Protein AF-A0A7S4F891-F1 (afdb_monomer_lite)

Sequence (302 aa):
ELAACVQVLCAVAVYSAEGHQNVMEAIDEFADVNSDEEEAHRFSLLVDMMREPRREIQKWPLMLLNAVVSGPSDIETRVQLRDELCGLEFIELTRKLLTPLGDEIDIQIAIFDQEMRADGEELQGSKPTFKPMLSSMRLTHSDEVSRLATQIAQQTQTQTFSKQFEQLLSILAQLETLEKSSPSLWHVVAAACSEAMAMGGDDRVDAHAVAERVKAFKGVSKEREKLPADVAALQEALGAEKGARRRADESLEAAMKRTLELQAMVDANKAEMDKLKAELATAKSAKPGLAPPPLPSGGTAP

Structure (mmCIF, N/CA/C/O backbone):
data_AF-A0A7S4F891-F1
#
_entry.id   AF-A0A7S4F891-F1
#
loop_
_atom_site.group_PDB
_atom_site.id
_atom_site.type_symbol
_atom_site.label_atom_id
_atom_site.label_alt_id
_atom_site.label_comp_id
_atom_site.label_asym_id
_atom_site.label_entity_id
_atom_site.label_seq_id
_atom_site.pdbx_PDB_ins_code
_atom_site.Cartn_x
_atom_site.Cartn_y
_atom_site.Cartn_z
_atom_site.occupancy
_atom_site.B_iso_or_equiv
_atom_site.auth_seq_id
_atom_site.auth_comp_id
_atom_site.auth_asym_id
_atom_site.auth_atom_id
_atom_site.pdbx_PDB_model_num
ATOM 1 N N . GLU A 1 1 ? 16.729 -14.221 1.950 1.00 60.84 1 GLU A N 1
ATOM 2 C CA . GLU A 1 1 ? 15.955 -13.889 3.166 1.00 60.84 1 GLU A CA 1
ATOM 3 C C . GLU A 1 1 ? 14.819 -12.916 2.863 1.00 60.84 1 GLU A C 1
ATOM 5 O O . GLU A 1 1 ? 13.680 -13.316 3.044 1.00 60.84 1 GLU A O 1
ATOM 10 N N . LEU A 1 2 ? 15.082 -11.740 2.269 1.00 71.12 2 LEU A N 1
ATOM 11 C CA . LEU A 1 2 ? 14.041 -10.765 1.878 1.00 71.12 2 LEU A CA 1
ATOM 12 C C . LEU A 1 2 ? 12.875 -11.374 1.069 1.00 71.12 2 LEU A C 1
ATOM 14 O O . LEU A 1 2 ? 11.716 -11.140 1.388 1.00 71.12 2 LEU A O 1
ATOM 18 N N . ALA A 1 3 ? 13.187 -12.223 0.086 1.00 73.88 3 ALA A N 1
ATOM 19 C CA . ALA A 1 3 ? 12.198 -12.942 -0.721 1.00 73.88 3 ALA A CA 1
ATOM 20 C C . ALA A 1 3 ? 11.163 -13.716 0.114 1.00 73.88 3 ALA A C 1
ATOM 22 O O . ALA A 1 3 ? 9.967 -13.636 -0.145 1.00 73.88 3 ALA A O 1
ATOM 23 N N . ALA A 1 4 ? 11.628 -14.448 1.130 1.00 75.69 4 ALA A N 1
ATOM 24 C CA . ALA A 1 4 ? 10.771 -15.277 1.969 1.00 75.69 4 ALA A CA 1
ATOM 25 C C . ALA A 1 4 ? 9.887 -14.414 2.878 1.00 75.69 4 ALA A C 1
ATOM 27 O O . ALA A 1 4 ? 8.707 -14.708 3.034 1.00 75.69 4 ALA A O 1
ATOM 28 N N . CYS A 1 5 ? 10.430 -13.321 3.425 1.00 83.94 5 CYS A N 1
ATOM 29 C CA . CYS A 1 5 ? 9.656 -12.388 4.244 1.00 83.94 5 CYS A CA 1
ATOM 30 C C . CYS A 1 5 ? 8.503 -11.771 3.446 1.00 83.94 5 CYS A C 1
ATOM 32 O O . CYS A 1 5 ? 7.363 -11.798 3.897 1.00 83.94 5 CYS A O 1
ATOM 34 N N . VAL A 1 6 ? 8.782 -11.279 2.235 1.00 84.56 6 VAL A N 1
ATOM 35 C CA . VAL A 1 6 ? 7.756 -10.660 1.384 1.00 84.56 6 VAL A CA 1
ATOM 36 C C . VAL A 1 6 ? 6.710 -11.692 0.965 1.00 84.56 6 VAL A C 1
ATOM 38 O O . VAL A 1 6 ? 5.523 -11.407 1.031 1.00 84.56 6 VAL A O 1
ATOM 41 N N . GLN A 1 7 ? 7.113 -12.917 0.615 1.00 82.88 7 GLN A N 1
ATOM 42 C CA . GLN A 1 7 ? 6.169 -13.995 0.291 1.00 82.88 7 GLN A CA 1
ATOM 43 C C . GLN A 1 7 ? 5.237 -14.342 1.457 1.00 82.88 7 GLN A C 1
ATOM 45 O O . GLN A 1 7 ? 4.049 -14.574 1.234 1.00 82.88 7 GLN A O 1
ATOM 50 N N . VAL A 1 8 ? 5.749 -14.359 2.692 1.00 82.50 8 VAL A N 1
ATOM 51 C CA . VAL A 1 8 ? 4.924 -14.579 3.887 1.00 82.50 8 VAL A CA 1
ATOM 52 C C . VAL A 1 8 ? 3.955 -13.417 4.092 1.00 82.50 8 VAL A C 1
ATOM 54 O O . VAL A 1 8 ? 2.771 -13.671 4.291 1.00 82.50 8 VAL A O 1
ATOM 57 N N . LEU A 1 9 ? 4.412 -12.166 3.975 1.00 87.25 9 LEU A N 1
ATOM 58 C CA . LEU A 1 9 ? 3.540 -10.989 4.076 1.00 87.25 9 LEU A CA 1
ATOM 59 C C . LEU A 1 9 ? 2.438 -11.010 3.009 1.00 87.25 9 LEU A C 1
ATOM 61 O O . LEU A 1 9 ? 1.272 -10.826 3.342 1.00 87.25 9 LEU A O 1
ATOM 65 N N . CYS A 1 10 ? 2.773 -11.327 1.754 1.00 88.75 10 CYS A N 1
ATOM 66 C CA . CYS A 1 10 ? 1.792 -11.488 0.682 1.00 88.75 10 CYS A CA 1
ATOM 67 C C . CYS A 1 10 ? 0.767 -12.583 1.003 1.00 88.75 10 CYS A C 1
ATOM 69 O O . CYS A 1 10 ? -0.430 -12.379 0.830 1.00 88.75 10 CYS A O 1
ATOM 71 N N . ALA A 1 11 ? 1.219 -13.746 1.479 1.00 82.50 11 ALA A N 1
ATOM 72 C CA . ALA A 1 11 ? 0.319 -14.844 1.821 1.00 82.50 11 ALA A CA 1
ATOM 73 C C . ALA A 1 11 ? -0.626 -14.462 2.970 1.00 82.50 11 ALA A C 1
ATOM 75 O O . ALA A 1 11 ? -1.824 -14.729 2.903 1.00 82.50 11 ALA A O 1
ATOM 76 N N . VAL A 1 12 ? -0.104 -13.804 4.004 1.00 83.88 12 VAL A N 1
ATOM 77 C CA . VAL A 1 12 ? -0.898 -13.330 5.143 1.00 83.88 12 VAL A CA 1
ATOM 78 C C . VAL A 1 12 ? -1.910 -12.267 4.703 1.00 83.88 12 VAL A C 1
ATOM 80 O O . VAL A 1 12 ? -3.062 -12.343 5.122 1.00 83.88 12 VAL A O 1
ATOM 83 N N . ALA A 1 13 ? -1.519 -11.352 3.809 1.00 88.56 13 ALA A N 1
ATOM 84 C CA . ALA A 1 13 ? -2.395 -10.309 3.277 1.00 88.56 13 ALA A CA 1
ATOM 85 C C . ALA A 1 13 ? -3.518 -10.836 2.367 1.00 88.56 13 ALA A C 1
ATOM 87 O O . ALA A 1 13 ? -4.576 -10.221 2.293 1.00 88.56 13 ALA A O 1
ATOM 88 N N . VAL A 1 14 ? -3.309 -11.960 1.678 1.00 84.81 14 VAL A N 1
ATOM 89 C CA . VAL A 1 14 ? -4.294 -12.520 0.732 1.00 84.81 14 VAL A CA 1
ATOM 90 C C . VAL A 1 14 ? -5.240 -13.518 1.400 1.00 84.81 14 VAL A C 1
ATOM 92 O O . VAL A 1 14 ? -6.424 -13.556 1.079 1.00 84.81 14 VAL A O 1
ATOM 95 N N . TYR A 1 15 ? -4.740 -14.355 2.314 1.00 82.56 15 TYR A N 1
ATOM 96 C CA . TYR A 1 15 ? -5.507 -15.496 2.837 1.00 82.56 15 TYR A CA 1
ATOM 97 C C . TYR A 1 15 ? -6.154 -15.263 4.207 1.00 82.56 15 TYR A C 1
ATOM 99 O O . TYR A 1 15 ? -6.927 -16.108 4.660 1.00 82.56 15 TYR A O 1
ATOM 107 N N . SER A 1 16 ? -5.854 -14.152 4.883 1.00 86.56 16 SER A N 1
ATOM 108 C CA . SER A 1 16 ? -6.425 -13.822 6.190 1.00 86.56 16 SER A CA 1
ATOM 109 C C . SER A 1 16 ? -6.848 -12.361 6.235 1.00 86.56 16 SER A C 1
ATOM 111 O O . SER A 1 16 ? -6.026 -11.487 6.003 1.00 86.56 16 SER A O 1
ATOM 113 N N . ALA A 1 17 ? -8.104 -12.082 6.593 1.00 83.62 17 ALA A N 1
ATOM 114 C CA . ALA A 1 17 ? -8.581 -10.706 6.762 1.00 83.62 17 ALA A CA 1
ATOM 115 C C . ALA A 1 17 ? -7.875 -9.989 7.929 1.00 83.62 17 ALA A C 1
ATOM 117 O O . ALA A 1 17 ? -7.463 -8.843 7.795 1.00 83.62 17 ALA A O 1
ATOM 118 N N . GLU A 1 18 ? -7.670 -10.687 9.051 1.00 86.38 18 GLU A N 1
ATOM 119 C CA . GLU A 1 18 ? -6.870 -10.179 10.177 1.00 86.38 18 GLU A CA 1
ATOM 120 C C . GLU A 1 18 ? -5.402 -9.998 9.762 1.00 86.38 18 GLU A C 1
ATOM 122 O O . GLU A 1 18 ? -4.751 -9.023 10.118 1.00 86.38 18 GLU A O 1
ATOM 127 N N . GLY A 1 19 ? -4.893 -10.915 8.936 1.00 84.31 19 GLY A N 1
ATOM 128 C CA . GLY A 1 19 ? -3.558 -10.817 8.360 1.00 84.31 19 GLY A CA 1
ATOM 129 C C . GLY A 1 19 ? -3.386 -9.602 7.452 1.00 84.31 19 GLY A C 1
ATOM 130 O O . GLY A 1 19 ? -2.397 -8.887 7.576 1.00 84.31 19 GLY A O 1
ATOM 131 N N . HIS A 1 20 ? -4.353 -9.350 6.573 1.00 92.75 20 HIS A N 1
ATOM 132 C CA . HIS A 1 20 ? -4.412 -8.168 5.717 1.00 92.75 20 HIS A CA 1
ATOM 133 C C . HIS A 1 20 ? -4.372 -6.885 6.538 1.00 92.75 20 HIS A C 1
ATOM 135 O O . HIS A 1 20 ? -3.517 -6.041 6.283 1.00 92.75 20 HIS A O 1
ATOM 141 N N . GLN A 1 21 ? -5.212 -6.785 7.569 1.00 93.06 21 GLN A N 1
ATOM 142 C CA . GLN A 1 21 ? -5.241 -5.623 8.450 1.00 93.06 21 GLN A CA 1
ATOM 143 C C . GLN A 1 21 ? -3.892 -5.396 9.144 1.00 93.06 21 GLN A C 1
ATOM 145 O O . GLN A 1 21 ? -3.384 -4.280 9.115 1.00 93.06 21 GLN A O 1
ATOM 150 N N . ASN A 1 22 ? -3.272 -6.451 9.678 1.00 92.12 22 ASN A N 1
ATOM 151 C CA . ASN A 1 22 ? -1.957 -6.355 10.320 1.00 92.12 22 ASN A CA 1
ATOM 152 C C . ASN A 1 22 ? -0.856 -5.921 9.336 1.00 92.12 22 ASN A C 1
ATOM 154 O O . ASN A 1 22 ? 0.058 -5.189 9.706 1.00 92.12 22 ASN A O 1
ATOM 158 N N . VAL A 1 23 ? -0.915 -6.375 8.078 1.00 93.50 23 VAL A N 1
ATOM 159 C CA . VAL A 1 23 ? 0.039 -5.950 7.041 1.00 93.50 23 VAL A CA 1
ATOM 160 C C . VAL A 1 23 ? -0.186 -4.485 6.664 1.00 93.50 23 VAL A C 1
ATOM 162 O O . VAL A 1 23 ? 0.789 -3.761 6.496 1.00 93.50 23 VAL A O 1
ATOM 165 N N . MET A 1 24 ? -1.439 -4.037 6.557 1.00 95.19 24 MET A N 1
ATOM 166 C CA . MET A 1 24 ? -1.769 -2.633 6.293 1.00 95.19 24 MET A CA 1
ATOM 167 C C . MET A 1 24 ? -1.307 -1.713 7.431 1.00 95.19 24 MET A C 1
ATOM 169 O O . MET A 1 24 ? -0.663 -0.708 7.154 1.00 95.19 24 MET A O 1
ATOM 173 N N . GLU A 1 25 ? -1.545 -2.093 8.690 1.00 94.19 25 GLU A N 1
ATOM 174 C CA . GLU A 1 25 ? -1.070 -1.352 9.869 1.00 94.19 25 GLU A CA 1
ATOM 175 C C . GLU A 1 25 ? 0.462 -1.272 9.897 1.00 94.19 25 GLU A C 1
ATOM 177 O O . GLU A 1 25 ? 1.025 -0.201 10.092 1.00 94.19 25 GLU A O 1
ATOM 182 N N . ALA A 1 26 ? 1.155 -2.372 9.590 1.00 93.38 26 ALA A N 1
ATOM 183 C CA . ALA A 1 26 ? 2.612 -2.363 9.495 1.00 93.38 26 ALA A CA 1
ATOM 184 C C . ALA A 1 26 ? 3.13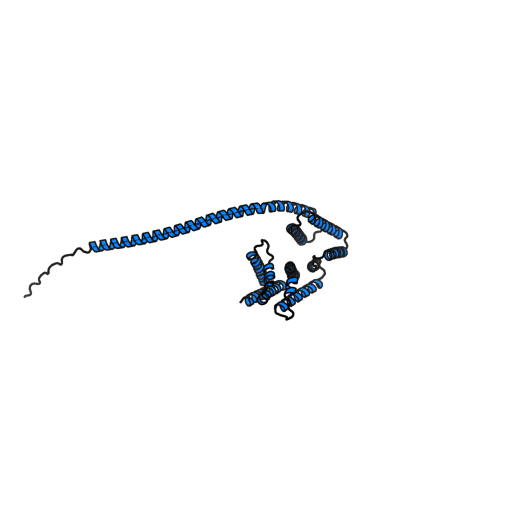9 -1.473 8.351 1.00 93.38 26 ALA A C 1
ATOM 186 O O . ALA A 1 26 ? 4.232 -0.921 8.465 1.00 93.38 26 ALA A O 1
ATOM 187 N N . ILE A 1 27 ? 2.400 -1.343 7.241 1.00 93.94 27 ILE A N 1
ATOM 188 C CA . ILE A 1 27 ? 2.744 -0.421 6.147 1.00 93.94 27 ILE A CA 1
ATOM 189 C C . ILE A 1 27 ? 2.549 1.032 6.595 1.00 93.94 27 ILE A C 1
ATOM 191 O O . ILE A 1 27 ? 3.422 1.854 6.320 1.00 93.94 27 ILE A O 1
ATOM 195 N N . ASP A 1 28 ? 1.455 1.332 7.300 1.00 91.44 28 ASP A N 1
ATOM 196 C CA . ASP A 1 28 ? 1.191 2.661 7.864 1.00 91.44 28 ASP A CA 1
ATOM 197 C C . ASP A 1 28 ? 2.302 3.054 8.856 1.00 91.44 28 ASP A C 1
ATOM 199 O O . ASP A 1 28 ? 2.968 4.071 8.670 1.00 91.44 28 ASP A O 1
ATOM 203 N N . GLU A 1 29 ? 2.611 2.191 9.831 1.00 90.75 29 GLU A N 1
ATOM 204 C CA . GLU A 1 29 ? 3.706 2.413 10.787 1.00 90.75 29 GLU A CA 1
ATOM 205 C C . GLU A 1 29 ? 5.063 2.576 10.089 1.00 90.75 29 GLU A C 1
ATOM 207 O O . GLU A 1 29 ? 5.895 3.396 10.486 1.00 90.75 29 GLU A O 1
ATOM 212 N N . PHE A 1 30 ? 5.318 1.790 9.039 1.00 89.31 30 PHE A N 1
ATOM 213 C CA . PHE A 1 30 ? 6.554 1.901 8.275 1.00 89.31 30 PHE A CA 1
ATOM 214 C C . PHE A 1 30 ? 6.659 3.253 7.561 1.00 89.31 30 PHE A C 1
ATOM 216 O O . PHE A 1 30 ? 7.745 3.838 7.555 1.00 89.31 30 PHE A O 1
ATOM 223 N N . ALA A 1 31 ? 5.562 3.758 6.993 1.00 88.31 31 ALA A N 1
ATOM 224 C CA . ALA A 1 31 ? 5.514 5.079 6.375 1.00 88.31 31 ALA A CA 1
ATOM 225 C C . ALA A 1 31 ? 5.750 6.193 7.403 1.00 88.31 31 ALA A C 1
ATOM 227 O O . ALA A 1 31 ? 6.599 7.053 7.169 1.00 88.31 31 ALA A O 1
ATOM 228 N N . ASP A 1 32 ? 5.098 6.114 8.563 1.00 86.00 32 ASP A N 1
ATOM 229 C CA . ASP A 1 32 ? 5.219 7.101 9.641 1.00 86.00 32 ASP A CA 1
ATOM 230 C C . ASP A 1 32 ? 6.639 7.177 10.222 1.00 86.00 32 ASP A C 1
ATOM 232 O O . ASP A 1 32 ? 7.131 8.252 10.560 1.00 86.00 32 ASP A O 1
ATOM 236 N N . VAL A 1 33 ? 7.330 6.038 10.345 1.00 87.19 33 VAL A N 1
ATOM 237 C CA . VAL A 1 33 ? 8.688 5.985 10.918 1.00 87.19 33 VAL A CA 1
ATOM 238 C C . VAL A 1 33 ? 9.764 6.434 9.926 1.00 87.19 33 VAL A C 1
ATOM 240 O O . VAL A 1 33 ? 10.816 6.917 10.347 1.00 87.19 33 VAL A O 1
ATOM 243 N N . ASN A 1 34 ? 9.546 6.232 8.624 1.00 83.44 34 ASN A N 1
ATOM 244 C CA . ASN A 1 34 ? 10.582 6.417 7.599 1.00 83.44 34 ASN A CA 1
ATOM 245 C C . ASN A 1 34 ? 10.355 7.634 6.697 1.00 83.44 34 ASN A C 1
ATOM 247 O O . ASN A 1 34 ? 11.181 7.889 5.820 1.00 83.44 34 ASN A O 1
ATOM 251 N N . SER A 1 35 ? 9.272 8.379 6.900 1.00 77.88 35 SER A N 1
ATOM 252 C CA . SER A 1 35 ? 9.035 9.642 6.215 1.00 77.88 35 SER A CA 1
ATOM 253 C C . SER A 1 35 ? 9.309 10.823 7.139 1.00 77.88 35 SER A C 1
ATOM 255 O O . SER A 1 35 ? 8.843 10.864 8.274 1.00 77.88 35 SER A O 1
ATOM 257 N N . ASP A 1 36 ? 10.040 11.813 6.631 1.00 70.94 36 ASP A N 1
ATOM 258 C CA . ASP A 1 36 ? 10.239 13.096 7.316 1.00 70.94 36 ASP A CA 1
ATOM 259 C C . ASP A 1 36 ? 9.016 14.031 7.162 1.00 70.94 36 ASP A C 1
ATOM 261 O O . ASP A 1 36 ? 8.988 15.128 7.726 1.00 70.94 36 ASP A O 1
ATOM 265 N N . GLU A 1 37 ? 8.013 13.623 6.375 1.00 72.94 37 GLU A N 1
ATOM 266 C CA . GLU A 1 37 ? 6.778 14.373 6.145 1.00 72.94 37 GLU A CA 1
ATOM 267 C C . GLU A 1 37 ? 5.714 14.032 7.194 1.00 72.94 37 GLU A C 1
ATOM 269 O O . GLU A 1 37 ? 5.454 12.867 7.479 1.00 72.94 37 GLU A O 1
ATOM 274 N N . GLU A 1 38 ? 5.052 15.065 7.722 1.00 59.16 38 GLU A N 1
ATOM 275 C CA . GLU A 1 38 ? 4.043 14.963 8.792 1.00 59.16 38 GLU A CA 1
ATOM 276 C C . GLU A 1 38 ? 2.788 14.158 8.375 1.00 59.16 38 GLU A C 1
ATOM 278 O O . GLU A 1 38 ? 2.014 13.746 9.233 1.00 59.16 38 GLU A O 1
ATOM 283 N N . GLU A 1 39 ? 2.596 13.915 7.071 1.00 63.09 39 GLU A N 1
ATOM 284 C CA . GLU A 1 39 ? 1.486 13.147 6.484 1.00 63.09 39 GLU A CA 1
ATOM 285 C C . 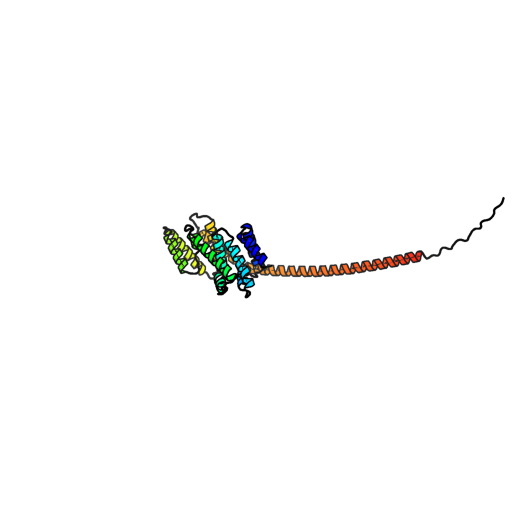GLU A 1 39 ? 1.980 12.307 5.288 1.00 63.09 39 GLU A C 1
ATOM 287 O O . GLU A 1 39 ? 1.647 12.560 4.128 1.00 63.09 39 GLU A O 1
ATOM 292 N N . ALA A 1 40 ? 2.819 11.307 5.556 1.00 74.38 40 ALA A N 1
ATOM 293 C CA . ALA A 1 40 ? 3.317 10.413 4.518 1.00 74.38 40 ALA A CA 1
ATOM 294 C C . ALA A 1 40 ? 2.221 9.466 4.018 1.00 74.38 40 ALA A C 1
ATOM 296 O O . ALA A 1 40 ? 1.600 8.738 4.790 1.00 74.38 40 ALA A O 1
ATOM 297 N N . HIS A 1 41 ? 2.001 9.417 2.705 1.00 87.50 41 HIS A N 1
ATOM 298 C CA . HIS A 1 41 ? 1.073 8.440 2.144 1.00 87.50 41 HIS A CA 1
ATOM 299 C C . HIS A 1 41 ? 1.615 7.013 2.343 1.00 87.50 41 HIS A C 1
ATOM 301 O O . HIS A 1 41 ? 2.712 6.713 1.884 1.00 87.50 41 HIS A O 1
ATOM 307 N N . ARG A 1 42 ? 0.827 6.102 2.929 1.00 91.88 42 ARG A N 1
ATOM 308 C CA . ARG A 1 42 ? 1.249 4.740 3.331 1.00 91.88 42 ARG A CA 1
ATOM 309 C C . ARG A 1 42 ? 2.013 3.931 2.268 1.00 91.88 42 ARG A C 1
ATOM 311 O O . ARG A 1 42 ? 2.927 3.171 2.566 1.00 91.88 42 ARG A O 1
ATOM 318 N N . PHE A 1 43 ? 1.656 4.104 0.994 1.00 95.31 43 PHE A N 1
ATOM 319 C CA . PHE A 1 43 ? 2.291 3.402 -0.129 1.00 95.31 43 PHE A CA 1
ATOM 320 C C . PHE A 1 43 ? 3.475 4.138 -0.771 1.00 95.31 43 PHE A C 1
ATOM 322 O O . PHE A 1 43 ? 4.128 3.549 -1.631 1.00 95.31 43 PHE A O 1
ATOM 329 N N . SER A 1 44 ? 3.778 5.382 -0.383 1.00 91.94 44 SER A N 1
ATOM 330 C CA . SER A 1 44 ? 4.811 6.205 -1.034 1.00 91.94 44 SER A CA 1
ATOM 331 C C . SER A 1 44 ? 6.168 5.503 -1.047 1.00 91.94 44 SER A C 1
ATOM 333 O O . SER A 1 44 ? 6.745 5.305 -2.111 1.00 91.94 44 SER A O 1
ATOM 335 N N . LEU A 1 45 ? 6.609 4.988 0.103 1.00 90.88 45 LEU A N 1
ATOM 336 C CA . LEU A 1 45 ? 7.889 4.289 0.237 1.00 90.88 45 LEU A CA 1
ATOM 337 C C . LEU A 1 45 ? 7.954 3.010 -0.607 1.00 90.88 45 LEU A C 1
ATOM 339 O O . LEU A 1 45 ? 8.993 2.701 -1.191 1.00 90.88 45 LEU A O 1
ATOM 343 N N . LEU A 1 46 ? 6.850 2.259 -0.703 1.00 93.56 46 LEU A N 1
ATOM 344 C CA . LEU A 1 46 ? 6.785 1.060 -1.546 1.00 93.56 46 LEU A CA 1
ATOM 345 C C . LEU A 1 46 ? 6.875 1.426 -3.034 1.00 93.56 46 LEU A C 1
ATOM 347 O O . LEU A 1 46 ? 7.604 0.774 -3.785 1.00 93.56 46 LEU A O 1
ATOM 351 N N . VAL A 1 47 ? 6.170 2.481 -3.450 1.00 93.44 47 VAL A N 1
ATOM 352 C CA . VAL A 1 47 ? 6.209 3.005 -4.821 1.00 93.44 47 VAL A CA 1
ATOM 353 C C . VAL A 1 47 ? 7.594 3.573 -5.151 1.00 93.44 47 VAL A C 1
ATOM 355 O O . VAL A 1 47 ? 8.106 3.343 -6.246 1.00 93.44 47 VAL A O 1
ATOM 358 N N . ASP A 1 48 ? 8.262 4.227 -4.207 1.00 91.06 48 ASP A N 1
ATOM 359 C CA . ASP A 1 48 ? 9.616 4.750 -4.394 1.00 91.06 48 ASP A CA 1
ATOM 360 C C . ASP A 1 48 ? 10.661 3.640 -4.500 1.00 91.06 48 ASP A C 1
ATOM 362 O O . ASP A 1 48 ? 11.553 3.711 -5.348 1.00 91.06 48 ASP A O 1
ATOM 366 N N . MET A 1 49 ? 10.510 2.544 -3.751 1.00 90.88 49 MET A N 1
ATOM 367 C CA . MET A 1 49 ? 11.356 1.358 -3.926 1.00 90.88 49 MET A CA 1
ATOM 368 C C . MET A 1 49 ? 11.237 0.739 -5.326 1.00 90.88 49 MET A C 1
ATOM 370 O O . MET A 1 49 ? 12.187 0.124 -5.809 1.00 90.88 49 MET A O 1
ATOM 374 N N . MET A 1 50 ? 10.110 0.918 -6.021 1.00 93.12 50 MET A N 1
ATOM 375 C CA . MET A 1 50 ? 9.975 0.496 -7.420 1.00 93.12 50 MET A CA 1
ATOM 376 C C . MET A 1 50 ? 10.731 1.404 -8.401 1.00 93.12 50 MET A C 1
ATOM 378 O O . MET A 1 50 ? 10.966 1.004 -9.542 1.00 93.12 50 MET A O 1
ATOM 382 N N . ARG A 1 51 ? 11.146 2.605 -7.981 1.00 91.75 51 ARG A N 1
ATOM 383 C CA . ARG A 1 51 ? 11.970 3.526 -8.784 1.00 91.75 51 ARG A CA 1
ATOM 384 C C . ARG A 1 51 ? 13.470 3.208 -8.693 1.00 91.75 51 ARG A C 1
ATOM 386 O O . ARG A 1 51 ? 14.253 3.759 -9.466 1.00 91.75 51 ARG A O 1
ATOM 393 N N . GLU A 1 52 ? 13.877 2.303 -7.800 1.00 87.56 52 GLU A N 1
ATOM 394 C CA . GLU A 1 52 ? 15.263 1.837 -7.647 1.00 87.56 52 GLU A CA 1
ATOM 395 C C . GLU A 1 52 ? 15.779 1.193 -8.949 1.00 87.56 52 GLU A C 1
ATOM 397 O O . GLU A 1 52 ? 15.078 0.364 -9.519 1.00 87.56 52 GLU A O 1
ATOM 402 N N . PRO A 1 53 ? 17.006 1.468 -9.430 1.00 83.19 53 PRO A N 1
ATOM 403 C CA . PRO A 1 53 ? 17.540 0.889 -10.674 1.00 83.19 53 PRO A CA 1
ATOM 404 C C . PRO A 1 53 ? 17.667 -0.645 -10.693 1.00 83.19 53 PRO A C 1
ATOM 406 O O . PRO A 1 53 ? 17.856 -1.242 -11.755 1.00 83.19 53 PRO A O 1
ATOM 409 N N . ARG A 1 54 ? 17.604 -1.312 -9.537 1.00 87.12 54 ARG A N 1
ATOM 410 C CA . ARG A 1 54 ? 17.772 -2.766 -9.421 1.00 87.12 54 ARG A CA 1
ATOM 411 C C . ARG A 1 54 ? 16.442 -3.498 -9.587 1.00 87.12 54 ARG A C 1
ATOM 413 O O . ARG A 1 54 ? 15.685 -3.648 -8.631 1.00 87.12 54 ARG A O 1
ATOM 420 N N . ARG A 1 55 ? 16.231 -4.082 -10.769 1.00 83.75 55 ARG A N 1
ATOM 421 C CA . ARG A 1 55 ? 15.078 -4.951 -11.089 1.00 83.75 55 ARG A CA 1
ATOM 422 C C . ARG A 1 55 ? 14.791 -6.040 -10.052 1.00 83.75 55 ARG A C 1
ATOM 424 O O . ARG A 1 55 ? 13.643 -6.262 -9.689 1.00 83.75 55 ARG A O 1
ATOM 431 N N . GLU A 1 56 ? 15.826 -6.686 -9.519 1.00 82.81 56 GLU A N 1
ATOM 432 C CA . GLU A 1 56 ? 15.655 -7.740 -8.507 1.00 82.81 56 GLU A CA 1
ATOM 433 C C . GLU A 1 56 ? 14.995 -7.253 -7.210 1.00 82.81 56 GLU A C 1
ATOM 435 O O . GLU A 1 56 ? 14.429 -8.066 -6.479 1.00 82.81 56 GLU A O 1
ATOM 440 N N . ILE A 1 57 ? 15.081 -5.950 -6.921 1.00 85.12 57 ILE A N 1
ATOM 441 C CA . ILE A 1 57 ? 14.465 -5.322 -5.751 1.00 85.12 57 ILE A CA 1
ATOM 442 C C . ILE A 1 57 ? 13.053 -4.848 -6.090 1.00 85.12 57 ILE A C 1
ATOM 444 O O . ILE A 1 57 ? 12.141 -5.127 -5.319 1.00 85.12 57 ILE A O 1
ATOM 448 N N . GLN A 1 58 ? 12.863 -4.218 -7.255 1.00 89.44 58 GLN A N 1
ATOM 449 C CA . GLN A 1 58 ? 11.586 -3.642 -7.710 1.00 89.44 58 GLN A CA 1
ATOM 450 C C . GLN A 1 58 ? 10.407 -4.631 -7.677 1.00 89.44 58 GLN A C 1
ATOM 452 O O . GLN A 1 58 ? 9.268 -4.232 -7.440 1.00 89.44 58 GLN A O 1
ATOM 457 N N . LYS A 1 59 ? 10.661 -5.929 -7.890 1.00 87.94 59 LYS A N 1
ATOM 458 C CA . LYS A 1 59 ? 9.607 -6.956 -7.886 1.00 87.94 59 LYS A CA 1
ATOM 459 C C . LYS A 1 59 ? 8.937 -7.162 -6.526 1.00 87.94 59 LYS A C 1
ATOM 461 O O . LYS A 1 59 ? 7.767 -7.526 -6.476 1.00 87.94 59 LYS A O 1
ATOM 466 N N . TRP A 1 60 ? 9.659 -6.952 -5.426 1.00 89.62 60 TRP A N 1
ATOM 467 C CA . TRP A 1 60 ? 9.155 -7.214 -4.077 1.00 89.62 60 TRP A CA 1
ATOM 468 C C . TRP A 1 60 ? 8.065 -6.234 -3.624 1.00 89.62 60 TRP A C 1
ATOM 470 O O . TRP A 1 60 ? 7.006 -6.721 -3.226 1.00 89.62 60 TRP A O 1
ATOM 480 N N . PRO A 1 61 ? 8.252 -4.898 -3.701 1.00 93.44 61 PRO A N 1
ATOM 481 C CA . PRO A 1 61 ? 7.185 -3.959 -3.370 1.00 93.44 61 PRO A CA 1
ATOM 482 C C . PRO A 1 61 ? 5.983 -4.135 -4.295 1.00 93.44 61 PRO A C 1
ATOM 484 O O . PRO A 1 61 ? 4.861 -4.134 -3.809 1.00 93.44 61 PRO A O 1
ATOM 487 N N . LEU A 1 62 ? 6.191 -4.396 -5.590 1.00 94.19 62 LEU A N 1
ATOM 488 C CA . LEU A 1 62 ? 5.089 -4.651 -6.518 1.00 94.19 62 LEU A CA 1
ATOM 489 C C . LEU A 1 62 ? 4.277 -5.901 -6.134 1.00 94.19 62 LEU A C 1
ATOM 491 O O . LEU A 1 62 ? 3.049 -5.867 -6.131 1.00 94.19 62 LEU A O 1
ATOM 495 N N . MET A 1 63 ? 4.949 -6.995 -5.769 1.00 91.88 63 MET A N 1
ATOM 496 C CA . MET A 1 63 ? 4.283 -8.220 -5.317 1.00 91.88 63 MET A CA 1
ATOM 497 C C . MET A 1 63 ? 3.507 -8.003 -4.008 1.00 91.88 63 MET A C 1
ATOM 499 O O . MET A 1 63 ? 2.407 -8.535 -3.853 1.00 91.88 63 MET A O 1
ATOM 503 N N . LEU A 1 64 ? 4.050 -7.210 -3.077 1.00 94.94 64 LEU A N 1
ATOM 504 C CA . LEU A 1 64 ? 3.356 -6.858 -1.837 1.00 94.94 64 LEU A CA 1
ATOM 505 C C . LEU A 1 64 ? 2.139 -5.968 -2.107 1.00 94.94 64 LEU A C 1
ATOM 507 O O . LEU A 1 64 ? 1.064 -6.269 -1.600 1.00 94.94 64 LEU A O 1
ATOM 511 N N . LEU A 1 65 ? 2.287 -4.942 -2.950 1.00 96.31 65 LEU A N 1
ATOM 512 C CA . LEU A 1 65 ? 1.201 -4.054 -3.373 1.00 96.31 65 LEU A CA 1
ATOM 513 C C . LEU A 1 65 ? 0.056 -4.839 -4.025 1.00 96.31 65 LEU A C 1
ATOM 515 O O . LEU A 1 65 ? -1.097 -4.682 -3.634 1.00 96.31 65 LEU A O 1
ATOM 519 N N . ASN A 1 66 ? 0.367 -5.760 -4.940 1.00 94.56 66 ASN A N 1
ATOM 520 C CA . ASN A 1 66 ? -0.637 -6.643 -5.536 1.00 94.56 66 ASN A CA 1
ATOM 521 C C . ASN A 1 66 ? -1.370 -7.486 -4.485 1.00 94.56 66 ASN A C 1
ATOM 523 O O . ASN A 1 66 ? -2.588 -7.643 -4.567 1.00 94.56 66 ASN A O 1
ATOM 527 N N . ALA A 1 67 ? -0.649 -8.009 -3.491 1.00 93.56 67 ALA A N 1
ATOM 528 C CA . ALA A 1 67 ? -1.234 -8.822 -2.432 1.00 93.56 67 ALA A CA 1
ATOM 529 C C . ALA A 1 67 ? -2.166 -8.012 -1.517 1.00 93.56 67 ALA A C 1
ATOM 531 O O . ALA A 1 67 ? -3.269 -8.468 -1.229 1.00 93.56 67 ALA A O 1
ATOM 532 N N . VAL A 1 68 ? -1.767 -6.808 -1.092 1.00 96.12 68 VAL A N 1
ATOM 533 C CA . VAL A 1 68 ? -2.602 -5.970 -0.211 1.00 96.12 68 VAL A CA 1
ATOM 534 C C . VAL A 1 68 ? -3.795 -5.354 -0.939 1.00 96.12 68 VAL A C 1
ATOM 536 O O . VAL A 1 68 ? -4.848 -5.194 -0.332 1.00 96.12 68 VAL A O 1
ATOM 539 N N . VAL A 1 69 ? -3.677 -5.057 -2.235 1.00 94.81 69 VAL A N 1
ATOM 540 C CA . VAL A 1 69 ? -4.796 -4.544 -3.043 1.00 94.81 69 VAL A CA 1
ATOM 541 C C . VAL A 1 69 ? -5.810 -5.642 -3.358 1.00 94.81 69 VAL A C 1
ATOM 543 O O . VAL A 1 69 ? -7.008 -5.377 -3.359 1.00 94.81 69 VAL A O 1
ATOM 546 N N . SER A 1 70 ? -5.347 -6.865 -3.624 1.00 89.75 70 SER A N 1
ATOM 547 C CA . SER A 1 70 ? -6.223 -7.985 -4.008 1.00 89.75 70 SER A CA 1
ATOM 548 C C . SER A 1 70 ? -6.744 -8.781 -2.807 1.00 89.75 70 SER A C 1
ATOM 550 O O . SER A 1 70 ? -7.686 -9.553 -2.949 1.00 89.75 70 SER A O 1
ATOM 552 N N . GLY A 1 71 ? -6.134 -8.619 -1.630 1.00 88.50 71 GLY A N 1
ATOM 553 C CA . GLY A 1 71 ? -6.512 -9.324 -0.403 1.00 88.50 71 GLY A CA 1
ATOM 554 C C . GLY A 1 71 ? -7.950 -9.070 0.075 1.00 88.50 71 GLY A C 1
ATOM 555 O O . GLY A 1 71 ? -8.624 -10.031 0.456 1.00 88.50 71 GLY A O 1
ATOM 556 N N . PRO A 1 72 ? -8.470 -7.827 0.050 1.00 90.75 72 PRO A N 1
ATOM 557 C CA . PRO A 1 72 ? -9.847 -7.548 0.437 1.00 90.75 72 PRO A CA 1
ATOM 558 C C . PRO A 1 72 ? -10.863 -8.230 -0.486 1.00 90.75 72 PRO A C 1
ATOM 560 O O . PRO A 1 72 ? -10.828 -8.091 -1.709 1.00 90.75 72 PRO A O 1
ATOM 563 N N . SER A 1 73 ? -11.843 -8.918 0.101 1.00 86.00 73 SER A N 1
ATOM 564 C CA . SER A 1 73 ? -12.945 -9.530 -0.655 1.00 86.00 73 SER A CA 1
ATOM 565 C C . SER A 1 73 ? -13.968 -8.511 -1.164 1.00 86.00 73 SER A C 1
ATOM 567 O O . SER A 1 73 ? -14.671 -8.781 -2.137 1.00 86.00 73 SER A O 1
ATOM 569 N N . ASP A 1 74 ? -14.041 -7.344 -0.526 1.00 86.88 74 ASP A N 1
ATOM 570 C CA . ASP A 1 74 ? -14.955 -6.260 -0.867 1.00 86.88 74 ASP A CA 1
ATOM 571 C C . ASP A 1 74 ? -14.414 -5.387 -2.012 1.00 86.88 74 ASP A C 1
ATOM 573 O O . ASP A 1 74 ? -13.309 -4.843 -1.938 1.00 86.88 74 ASP A O 1
ATOM 577 N N . ILE A 1 75 ? -15.224 -5.232 -3.063 1.00 85.94 75 ILE A N 1
ATOM 578 C CA . ILE A 1 75 ? -14.885 -4.455 -4.260 1.00 85.94 75 ILE A CA 1
ATOM 579 C C . ILE A 1 75 ? -14.656 -2.970 -3.954 1.00 85.94 75 ILE A C 1
ATOM 581 O O . ILE A 1 75 ? -13.769 -2.363 -4.552 1.00 85.94 75 ILE A O 1
ATOM 585 N N . GLU A 1 76 ? -15.402 -2.371 -3.015 1.00 85.50 76 GLU A N 1
ATOM 586 C CA . GLU A 1 76 ? -15.232 -0.950 -2.686 1.00 85.50 76 GLU A CA 1
ATOM 587 C C . GLU A 1 76 ? -13.840 -0.699 -2.100 1.00 85.50 76 GLU A C 1
ATOM 589 O O . GLU A 1 76 ? -13.160 0.245 -2.499 1.00 85.50 76 GLU A O 1
ATOM 594 N N . THR A 1 77 ? -13.393 -1.587 -1.213 1.00 87.44 77 THR A N 1
ATOM 595 C CA . THR A 1 77 ? -12.069 -1.529 -0.590 1.00 87.44 77 THR A CA 1
ATOM 596 C C . THR A 1 77 ? -10.962 -1.720 -1.629 1.00 87.44 77 THR A C 1
ATOM 598 O O . THR A 1 77 ? -10.015 -0.936 -1.669 1.00 87.44 77 THR A O 1
ATOM 601 N N . ARG A 1 78 ? -11.083 -2.712 -2.526 1.00 91.56 78 ARG A N 1
ATOM 602 C CA . ARG A 1 78 ? -10.082 -2.933 -3.587 1.00 91.56 78 ARG A CA 1
ATOM 603 C C . ARG A 1 78 ? -9.967 -1.744 -4.544 1.00 91.56 78 ARG A C 1
ATOM 605 O O . ARG A 1 78 ? -8.863 -1.413 -4.984 1.00 91.56 78 ARG A O 1
ATOM 612 N N . VAL A 1 79 ? -11.087 -1.104 -4.885 1.00 86.62 79 VAL A N 1
ATOM 613 C CA . VAL A 1 79 ? -11.091 0.093 -5.740 1.00 86.62 79 VAL A CA 1
ATOM 614 C C . VAL A 1 79 ? -10.449 1.275 -5.016 1.00 86.62 79 VAL A C 1
ATOM 616 O O . VAL A 1 79 ? -9.556 1.893 -5.585 1.00 86.62 79 VAL A O 1
ATOM 619 N N . GLN A 1 80 ? -10.795 1.520 -3.747 1.00 89.19 80 GLN A N 1
ATOM 620 C CA . GLN A 1 80 ? -10.171 2.579 -2.939 1.00 89.19 80 GLN A CA 1
ATOM 621 C C . GLN A 1 80 ? -8.646 2.433 -2.866 1.00 89.19 80 GLN A C 1
ATOM 623 O O . GLN A 1 80 ? -7.924 3.391 -3.129 1.00 89.19 80 GLN A O 1
ATOM 628 N N . LEU A 1 81 ? -8.140 1.224 -2.599 1.00 92.06 81 LEU A N 1
ATOM 629 C CA . LEU A 1 81 ? -6.695 0.972 -2.550 1.00 92.06 81 LEU A CA 1
ATOM 630 C C . LEU A 1 81 ? -6.012 1.189 -3.912 1.00 92.06 81 LEU A C 1
ATOM 632 O O . LEU A 1 81 ? -4.868 1.645 -3.967 1.00 92.06 81 LEU A O 1
ATOM 636 N N . ARG A 1 82 ? -6.689 0.889 -5.030 1.00 91.38 82 ARG A N 1
ATOM 637 C CA . ARG A 1 82 ? -6.150 1.197 -6.367 1.00 91.38 82 ARG A CA 1
ATOM 638 C C . ARG A 1 82 ? -6.168 2.683 -6.675 1.00 91.38 82 ARG A C 1
ATOM 640 O O . ARG A 1 82 ? -5.230 3.150 -7.316 1.00 91.38 82 ARG A O 1
ATOM 647 N N . ASP A 1 83 ? -7.181 3.410 -6.224 1.00 83.69 83 ASP A N 1
ATOM 648 C CA . ASP A 1 83 ? -7.243 4.862 -6.375 1.00 83.69 83 ASP A CA 1
ATOM 649 C C . ASP A 1 83 ? -6.123 5.542 -5.571 1.00 83.69 83 ASP A C 1
ATOM 651 O O . ASP A 1 83 ? -5.447 6.424 -6.104 1.00 83.69 83 ASP A O 1
ATOM 655 N N . GLU A 1 84 ? -5.841 5.064 -4.351 1.00 90.06 84 GLU A N 1
ATOM 656 C CA . GLU A 1 84 ? -4.676 5.480 -3.553 1.00 90.06 84 GLU A CA 1
ATOM 657 C C . GLU A 1 84 ? -3.361 5.288 -4.334 1.00 90.06 84 GLU A C 1
ATOM 659 O O . GLU A 1 84 ? -2.548 6.207 -4.432 1.00 90.06 84 GLU A O 1
ATOM 664 N N . LEU A 1 85 ? -3.163 4.127 -4.974 1.00 89.88 85 LEU A N 1
ATOM 665 C CA . LEU A 1 85 ? -1.983 3.886 -5.816 1.00 89.88 85 LEU A CA 1
ATOM 666 C C . LEU A 1 85 ? -1.948 4.763 -7.073 1.00 89.88 85 LEU A C 1
ATOM 668 O O . LEU A 1 85 ? -0.878 5.236 -7.463 1.00 89.88 85 LEU A O 1
ATOM 672 N N . CYS A 1 86 ? -3.092 5.009 -7.712 1.00 86.81 86 CYS A N 1
ATOM 673 C CA . CYS A 1 86 ? -3.171 5.921 -8.855 1.00 86.81 86 CYS A CA 1
ATOM 674 C C . CYS A 1 86 ? -2.733 7.340 -8.467 1.00 86.81 86 CYS A C 1
ATOM 676 O O . CYS A 1 86 ? -2.044 7.992 -9.250 1.00 86.81 86 CYS A O 1
ATOM 678 N N . GLY A 1 87 ? -3.061 7.783 -7.248 1.00 84.38 87 GLY A N 1
ATOM 679 C CA . GLY A 1 87 ? -2.595 9.052 -6.684 1.00 84.38 87 GLY A CA 1
ATOM 680 C C . GLY A 1 87 ? -1.069 9.178 -6.579 1.00 84.38 87 GLY A C 1
ATOM 681 O O . GLY A 1 87 ? -0.559 10.293 -6.524 1.00 84.38 87 GLY A O 1
ATOM 682 N N . LEU A 1 88 ? -0.335 8.061 -6.621 1.00 88.75 88 LEU A N 1
ATOM 683 C CA . LEU A 1 88 ? 1.131 7.998 -6.565 1.00 88.75 88 LEU A CA 1
ATOM 684 C C . LEU A 1 88 ? 1.797 7.756 -7.934 1.00 88.75 88 LEU A C 1
ATOM 686 O O . LEU A 1 88 ? 2.950 7.322 -7.995 1.00 88.75 88 LEU A O 1
ATOM 690 N N . GLU A 1 89 ? 1.083 8.000 -9.039 1.00 89.75 89 GLU A N 1
ATOM 691 C CA . GLU A 1 89 ? 1.557 7.743 -10.414 1.00 89.75 89 GLU A CA 1
ATOM 692 C C . GLU A 1 89 ? 1.953 6.271 -10.660 1.00 89.75 89 GLU A C 1
ATOM 694 O O . GLU A 1 89 ? 2.838 5.953 -11.467 1.00 89.75 89 GLU A O 1
ATOM 699 N N . PHE A 1 90 ? 1.334 5.336 -9.931 1.00 91.56 90 PHE A N 1
ATOM 700 C CA . PHE A 1 90 ? 1.691 3.918 -9.990 1.00 91.56 90 PHE A CA 1
ATOM 701 C C . PHE A 1 90 ? 1.484 3.314 -11.388 1.00 91.56 90 PHE A C 1
ATOM 703 O O . PHE A 1 90 ? 2.276 2.482 -11.844 1.00 91.56 90 PHE A O 1
ATOM 710 N N . ILE A 1 91 ? 0.452 3.756 -12.114 1.00 89.62 91 ILE A N 1
ATOM 711 C CA . ILE A 1 91 ? 0.187 3.292 -13.481 1.00 89.62 91 ILE A CA 1
ATOM 712 C C . ILE A 1 91 ? 1.330 3.724 -14.406 1.00 89.62 91 ILE A C 1
ATOM 714 O O . ILE A 1 91 ? 1.886 2.910 -15.138 1.00 89.62 91 ILE A O 1
ATOM 718 N N . GLU A 1 92 ? 1.732 4.987 -14.366 1.00 90.88 92 GLU A N 1
ATOM 719 C CA . GLU A 1 92 ? 2.810 5.532 -15.185 1.00 90.88 92 GLU A CA 1
ATOM 720 C C . GLU A 1 92 ? 4.146 4.861 -14.858 1.00 90.88 92 GLU A C 1
ATOM 722 O O . GLU A 1 92 ? 4.938 4.575 -15.762 1.00 90.88 92 GLU A O 1
ATOM 727 N N . LEU A 1 93 ? 4.393 4.591 -13.574 1.00 93.25 93 LEU A N 1
ATOM 728 C CA . LEU A 1 93 ? 5.579 3.881 -13.116 1.00 93.25 93 LEU A CA 1
ATOM 729 C C . LEU A 1 93 ? 5.619 2.449 -13.658 1.00 93.25 93 LEU A C 1
ATOM 731 O O . LEU A 1 93 ? 6.612 2.065 -14.274 1.00 93.25 93 LEU A O 1
ATOM 735 N N . THR A 1 94 ? 4.542 1.677 -13.503 1.00 92.81 94 THR A N 1
ATOM 736 C CA . THR A 1 94 ? 4.485 0.290 -13.997 1.00 92.81 94 THR A CA 1
ATOM 737 C C . THR A 1 94 ? 4.683 0.213 -15.512 1.00 92.81 94 THR A C 1
ATOM 739 O O . THR A 1 94 ? 5.419 -0.652 -15.982 1.00 92.81 94 THR A O 1
ATOM 742 N N . ARG A 1 95 ? 4.165 1.168 -16.301 1.00 93.44 95 ARG A N 1
ATOM 743 C CA . ARG A 1 95 ? 4.444 1.205 -17.753 1.00 93.44 95 ARG A CA 1
ATOM 744 C C . ARG A 1 95 ? 5.913 1.433 -18.095 1.00 93.44 95 ARG A C 1
ATOM 746 O O . ARG A 1 95 ? 6.369 0.902 -19.104 1.00 93.44 95 ARG A O 1
ATOM 753 N N . LYS A 1 96 ? 6.658 2.180 -17.278 1.00 92.56 96 LYS A N 1
ATOM 754 C CA . LYS A 1 96 ? 8.106 2.391 -17.470 1.00 92.56 96 LYS A CA 1
ATOM 755 C C . LYS A 1 96 ? 8.936 1.160 -17.101 1.00 92.56 96 LYS A C 1
ATOM 757 O O . LYS A 1 96 ? 10.056 1.033 -17.586 1.00 92.56 96 LYS A O 1
ATOM 762 N N . LEU A 1 97 ? 8.404 0.282 -16.251 1.00 91.25 97 LEU A N 1
ATOM 763 C CA . LEU A 1 97 ? 9.080 -0.934 -15.795 1.00 91.25 97 LEU A CA 1
ATOM 764 C C . LEU A 1 97 ? 8.914 -2.123 -16.750 1.00 91.25 97 LEU A C 1
ATOM 766 O O . LEU A 1 97 ? 9.668 -3.089 -16.632 1.00 91.25 97 LEU A O 1
ATOM 770 N N . LEU A 1 98 ? 7.970 -2.048 -17.696 1.00 91.44 98 LEU A N 1
ATOM 771 C CA . LEU A 1 98 ? 7.720 -3.117 -18.659 1.00 91.44 98 LEU A CA 1
ATOM 772 C C . LEU A 1 98 ? 8.930 -3.382 -19.555 1.00 91.44 98 LEU A C 1
ATOM 774 O O . LEU A 1 98 ? 9.521 -2.453 -20.118 1.00 91.44 98 LEU A O 1
ATOM 778 N N . THR A 1 99 ? 9.242 -4.660 -19.775 1.00 87.06 99 THR A N 1
ATOM 779 C CA . THR A 1 99 ? 10.297 -5.063 -20.709 1.00 87.06 99 THR A CA 1
ATOM 780 C C . THR A 1 99 ? 9.830 -6.001 -21.812 1.00 87.06 99 THR A C 1
ATOM 782 O O . THR A 1 99 ? 9.010 -6.885 -21.586 1.00 87.06 99 THR A O 1
ATOM 785 N N . PRO A 1 100 ? 10.398 -5.885 -23.029 1.00 78.44 100 PRO A N 1
ATOM 786 C CA . PRO A 1 100 ? 10.020 -6.745 -24.151 1.00 78.44 100 PRO A CA 1
ATOM 787 C C . PRO A 1 100 ? 10.449 -8.209 -23.973 1.00 78.44 100 PRO A C 1
ATOM 789 O O . PRO A 1 100 ? 10.020 -9.062 -24.743 1.00 78.44 100 PRO A O 1
ATOM 792 N N . LEU A 1 101 ? 11.319 -8.499 -22.999 1.00 76.38 101 LEU A N 1
ATOM 793 C CA . LEU A 1 101 ? 11.825 -9.845 -22.732 1.00 76.38 101 LEU A CA 1
ATOM 794 C C . LEU A 1 101 ? 10.897 -10.666 -21.827 1.00 76.38 101 LEU A C 1
ATOM 796 O O . LEU A 1 101 ? 10.990 -11.889 -21.874 1.00 76.38 101 LEU A O 1
ATOM 800 N N . GLY A 1 102 ? 10.007 -10.022 -21.062 1.00 79.44 102 GLY A N 1
ATOM 801 C CA . GLY A 1 102 ? 9.123 -10.697 -20.116 1.00 79.44 102 GLY A CA 1
ATOM 802 C C . GLY A 1 102 ? 9.878 -11.244 -18.904 1.00 79.44 102 GLY A C 1
ATOM 803 O O . GLY A 1 102 ? 10.586 -12.245 -19.001 1.00 79.44 102 GLY A O 1
ATOM 804 N N . ASP A 1 103 ? 9.716 -10.618 -17.745 1.00 86.44 103 ASP A N 1
ATOM 805 C CA . ASP A 1 103 ? 10.263 -11.094 -16.474 1.00 86.44 103 ASP A CA 1
ATOM 806 C C . ASP A 1 103 ? 9.218 -11.152 -15.344 1.00 86.44 103 ASP A C 1
ATOM 808 O O . ASP A 1 103 ? 8.015 -11.009 -15.559 1.00 86.44 103 ASP A O 1
ATOM 812 N N . GLU A 1 104 ? 9.667 -11.416 -14.114 1.00 84.94 104 GLU A N 1
ATOM 813 C CA . GLU A 1 104 ? 8.778 -11.504 -12.949 1.00 84.94 104 GLU A CA 1
ATOM 814 C C . GLU A 1 104 ? 8.032 -10.190 -12.662 1.00 84.94 104 GLU A C 1
ATOM 816 O O . GLU A 1 104 ? 6.896 -10.240 -12.193 1.00 84.94 104 GLU A O 1
ATOM 821 N N . ILE A 1 105 ? 8.625 -9.028 -12.962 1.00 90.31 105 ILE A N 1
ATOM 822 C CA . ILE A 1 105 ? 7.941 -7.735 -12.828 1.00 90.31 105 ILE A CA 1
ATOM 823 C C . ILE A 1 105 ? 6.842 -7.634 -13.879 1.00 90.31 105 ILE A C 1
ATOM 825 O O . ILE A 1 105 ? 5.715 -7.281 -13.539 1.00 90.31 105 ILE A O 1
ATOM 829 N N . ASP A 1 106 ? 7.143 -8.001 -15.127 1.00 89.69 106 ASP A N 1
ATOM 830 C CA . ASP A 1 106 ? 6.160 -8.003 -16.212 1.00 89.69 106 ASP A CA 1
ATOM 831 C C . ASP A 1 106 ? 4.950 -8.897 -15.865 1.00 89.69 106 ASP A C 1
ATOM 833 O O . ASP A 1 106 ? 3.802 -8.511 -16.092 1.00 89.69 106 ASP A O 1
ATOM 837 N N . ILE A 1 107 ? 5.187 -10.053 -15.228 1.00 88.56 107 ILE A N 1
ATOM 838 C CA . ILE A 1 107 ? 4.125 -10.936 -14.711 1.00 88.56 107 ILE A CA 1
ATOM 839 C C . ILE A 1 107 ? 3.301 -10.236 -13.623 1.00 88.56 107 ILE A C 1
ATOM 841 O O . ILE A 1 107 ? 2.073 -10.280 -13.664 1.00 88.56 107 ILE A O 1
ATOM 845 N N . GLN A 1 108 ? 3.942 -9.583 -12.653 1.00 89.44 108 GLN A N 1
ATOM 846 C CA . GLN A 1 108 ? 3.227 -8.883 -11.581 1.00 89.44 108 GLN A CA 1
ATOM 847 C C . GLN A 1 108 ? 2.413 -7.685 -12.095 1.00 89.44 108 GLN A C 1
ATOM 849 O O . GLN A 1 108 ? 1.307 -7.449 -11.611 1.00 89.44 108 GLN A O 1
ATOM 854 N N . ILE A 1 109 ? 2.905 -6.964 -13.104 1.00 92.44 109 ILE A N 1
ATOM 855 C CA . ILE A 1 109 ? 2.141 -5.899 -13.771 1.00 92.44 109 ILE A CA 1
ATOM 856 C C . ILE A 1 109 ? 0.929 -6.494 -14.496 1.00 92.44 109 ILE A C 1
ATOM 858 O O . ILE A 1 109 ? -0.167 -5.944 -14.416 1.00 92.44 109 ILE A O 1
ATOM 862 N N . ALA A 1 110 ? 1.090 -7.640 -15.163 1.00 88.38 110 ALA A N 1
ATOM 863 C CA . ALA A 1 110 ? -0.026 -8.319 -15.816 1.00 88.38 110 ALA A CA 1
ATOM 864 C C . ALA A 1 110 ? -1.102 -8.777 -14.814 1.00 88.38 110 ALA A C 1
ATOM 866 O O . ALA A 1 110 ? -2.289 -8.651 -15.112 1.00 88.38 110 ALA A O 1
ATOM 867 N N . ILE A 1 111 ? -0.700 -9.255 -13.629 1.00 87.44 111 ILE A N 1
ATOM 868 C CA . ILE A 1 111 ? -1.624 -9.587 -12.531 1.00 87.44 111 ILE A CA 1
ATOM 869 C C . ILE A 1 111 ? -2.396 -8.338 -12.101 1.00 87.44 111 ILE A C 1
ATOM 871 O O . ILE A 1 111 ? -3.623 -8.371 -12.068 1.00 87.44 111 ILE A O 1
ATOM 875 N N . PHE A 1 112 ? -1.705 -7.221 -11.853 1.00 90.19 112 PHE A N 1
ATOM 876 C CA . PHE A 1 112 ? -2.357 -5.960 -11.495 1.00 90.19 112 PHE A CA 1
ATOM 877 C C . PHE A 1 112 ? -3.398 -5.535 -12.542 1.00 90.19 112 PHE A C 1
ATOM 879 O O . PHE A 1 112 ? -4.543 -5.239 -12.202 1.00 90.19 112 PHE A O 1
ATOM 886 N N . ASP A 1 113 ? -3.025 -5.563 -13.825 1.00 88.44 113 ASP A N 1
ATOM 887 C CA . ASP A 1 113 ? -3.906 -5.195 -14.937 1.00 88.44 113 ASP A CA 1
ATOM 888 C C . ASP A 1 113 ? -5.106 -6.140 -15.081 1.00 88.44 113 ASP A C 1
ATOM 890 O O . ASP A 1 113 ? -6.186 -5.727 -15.514 1.00 88.44 113 ASP A O 1
ATOM 894 N N . GLN A 1 114 ? -4.922 -7.423 -14.765 1.00 88.94 114 GLN A N 1
ATOM 895 C CA . GLN A 1 114 ? -5.993 -8.411 -14.764 1.00 88.94 114 GLN A CA 1
ATOM 896 C C . GLN A 1 114 ? -6.992 -8.151 -13.642 1.00 88.94 114 GLN A C 1
ATOM 898 O O . GLN A 1 114 ? -8.185 -8.058 -13.926 1.00 88.94 114 GLN A O 1
ATOM 903 N N . GLU A 1 115 ? -6.510 -7.975 -12.417 1.00 88.12 115 GLU A N 1
ATOM 904 C CA . GLU A 1 115 ? -7.353 -7.709 -11.252 1.00 88.12 115 GLU A CA 1
ATOM 905 C C . GLU A 1 115 ? -8.064 -6.354 -11.379 1.00 88.12 115 GLU A C 1
ATOM 907 O O . GLU A 1 115 ? -9.248 -6.241 -11.086 1.00 88.12 115 GLU A O 1
ATOM 912 N N . MET A 1 116 ? -7.386 -5.326 -11.903 1.00 87.25 116 MET A N 1
ATOM 913 C CA . MET A 1 116 ? -8.003 -4.021 -12.171 1.00 87.25 116 MET A CA 1
ATOM 914 C C . MET A 1 116 ? -9.142 -4.123 -13.198 1.00 87.25 116 MET A C 1
ATOM 916 O O . MET A 1 116 ? -10.171 -3.460 -13.062 1.00 87.25 116 MET A O 1
ATOM 920 N N . ARG A 1 117 ? -8.981 -4.959 -14.232 1.00 84.56 117 ARG A N 1
ATOM 921 C CA . ARG A 1 117 ? -10.042 -5.213 -15.217 1.00 84.56 117 ARG A CA 1
ATOM 922 C C . ARG A 1 117 ? -11.198 -6.002 -14.610 1.00 84.56 117 ARG A C 1
ATOM 924 O O . ARG A 1 117 ? -12.341 -5.630 -14.850 1.00 84.56 117 ARG A O 1
ATOM 931 N N . ALA A 1 118 ? -10.900 -7.051 -13.843 1.00 86.12 118 ALA A N 1
ATOM 932 C CA . ALA A 1 118 ? -11.903 -7.872 -13.170 1.00 86.12 118 ALA A CA 1
ATOM 933 C C . ALA A 1 118 ? -12.775 -7.021 -12.239 1.00 86.12 118 ALA A C 1
ATOM 935 O O . ALA A 1 118 ? -13.999 -7.099 -12.298 1.00 86.12 118 ALA A O 1
ATOM 936 N N . ASP A 1 119 ? -12.154 -6.119 -11.483 1.00 85.38 119 ASP A N 1
ATOM 937 C CA . ASP A 1 119 ? -12.866 -5.182 -10.620 1.00 85.38 119 ASP A CA 1
ATOM 938 C C . ASP A 1 119 ? -13.740 -4.213 -11.424 1.00 85.38 119 ASP A C 1
ATOM 940 O O . ASP A 1 119 ? -14.890 -3.971 -11.064 1.00 85.38 119 ASP A O 1
ATOM 944 N N . GLY A 1 120 ? -13.255 -3.726 -12.570 1.00 82.75 120 GLY A N 1
ATOM 945 C CA . GLY A 1 120 ? -14.062 -2.920 -13.488 1.00 82.75 120 GLY A CA 1
ATOM 946 C C . GLY A 1 120 ? -15.277 -3.662 -14.064 1.00 82.75 120 GLY A C 1
ATOM 947 O O . GLY A 1 120 ? -16.318 -3.043 -14.297 1.00 82.75 120 GLY A O 1
ATOM 948 N N . GLU A 1 121 ? -15.170 -4.971 -14.294 1.00 84.06 121 GLU A N 1
ATOM 949 C CA . GLU A 1 121 ? -16.273 -5.830 -14.749 1.00 84.06 121 GLU A CA 1
ATOM 950 C C . GLU A 1 121 ? -17.268 -6.129 -13.616 1.00 84.06 121 GLU A C 1
ATOM 952 O O . GLU A 1 121 ? -18.479 -6.029 -13.825 1.00 84.06 121 GLU A O 1
ATOM 957 N N . GLU A 1 122 ? -16.783 -6.424 -12.405 1.00 84.44 122 GLU A N 1
ATOM 958 C CA . GLU A 1 122 ? -17.607 -6.633 -11.204 1.00 84.44 122 GLU A CA 1
ATOM 959 C C . GLU A 1 122 ? -18.436 -5.383 -10.870 1.00 84.44 122 GLU A C 1
ATOM 961 O O . GLU A 1 122 ? -19.633 -5.462 -10.565 1.00 84.44 122 GLU A O 1
ATOM 966 N N . LEU A 1 123 ? -17.825 -4.208 -11.017 1.00 78.25 123 LEU A N 1
ATOM 967 C CA . LEU A 1 123 ? -18.475 -2.924 -10.793 1.00 78.25 123 LEU A CA 1
ATOM 968 C C . LEU A 1 123 ? -19.570 -2.625 -11.827 1.00 78.25 123 LEU A C 1
ATOM 970 O O . LEU A 1 123 ? -20.617 -2.085 -11.478 1.00 78.25 123 LEU A O 1
ATOM 974 N N . GLN A 1 124 ? -19.349 -3.001 -13.091 1.00 70.25 124 GLN A N 1
ATOM 975 C CA . GLN A 1 124 ? -20.341 -2.871 -14.166 1.00 70.25 124 GLN A CA 1
ATOM 976 C C . GLN A 1 124 ? -21.484 -3.890 -14.045 1.00 70.25 124 GLN A C 1
ATOM 978 O O . GLN A 1 124 ? -22.616 -3.593 -14.430 1.00 70.25 124 GLN A O 1
ATOM 983 N N . GLY A 1 125 ? -21.192 -5.096 -13.543 1.00 67.31 125 GLY A N 1
ATOM 984 C CA . GLY A 1 125 ? -22.176 -6.155 -13.303 1.00 67.31 125 GLY A CA 1
ATOM 985 C C . GLY A 1 125 ? -23.039 -5.916 -12.061 1.00 67.31 125 GLY A C 1
ATOM 986 O O . GLY A 1 125 ? -24.164 -6.418 -11.972 1.00 67.31 125 GLY A O 1
ATOM 987 N N . SER A 1 126 ? -22.542 -5.117 -11.120 1.00 61.97 126 SER A N 1
ATOM 988 C CA . SER A 1 126 ? -23.311 -4.624 -9.983 1.00 61.97 126 SER A CA 1
ATOM 989 C C . SER A 1 126 ? -24.403 -3.666 -10.476 1.00 61.97 126 SER A C 1
ATOM 991 O O . SER A 1 126 ? -24.174 -2.847 -11.364 1.00 61.97 126 SER A O 1
ATOM 993 N N . LYS A 1 127 ? -25.631 -3.769 -9.936 1.00 51.59 127 LYS A N 1
ATOM 994 C CA . LYS A 1 127 ? -26.723 -2.820 -10.257 1.00 51.59 127 LYS A CA 1
ATOM 995 C C . LYS A 1 127 ? -26.187 -1.387 -10.156 1.00 51.59 127 LYS A C 1
ATOM 997 O O . LYS A 1 127 ? -25.407 -1.149 -9.240 1.00 51.59 127 LYS A O 1
ATOM 1002 N N . PRO A 1 128 ? -26.623 -0.442 -11.013 1.00 51.88 128 PRO A N 1
ATOM 1003 C CA . PRO A 1 128 ? -26.121 0.924 -10.989 1.00 51.88 128 PRO A CA 1
ATOM 1004 C C . PRO A 1 128 ? -26.547 1.602 -9.684 1.00 51.88 128 PRO A C 1
ATOM 1006 O O . PRO A 1 128 ? -27.592 2.242 -9.591 1.00 51.88 128 PRO A O 1
ATOM 1009 N N . THR A 1 129 ? -25.753 1.412 -8.642 1.00 50.47 129 THR A N 1
ATOM 1010 C CA . THR A 1 129 ? -25.727 2.245 -7.457 1.00 50.47 129 THR A CA 1
ATOM 1011 C C . THR A 1 129 ? -24.817 3.422 -7.775 1.00 50.47 129 THR A C 1
ATOM 1013 O O . THR A 1 129 ? -23.788 3.300 -8.434 1.00 50.47 129 THR A O 1
ATOM 1016 N N . PHE A 1 130 ? -25.216 4.602 -7.322 1.00 51.06 130 PHE A N 1
ATOM 1017 C CA . PHE A 1 130 ? -24.510 5.855 -7.584 1.00 51.06 130 PHE A CA 1
ATOM 1018 C C . PHE A 1 130 ? -23.027 5.816 -7.158 1.00 51.06 130 PHE A C 1
ATOM 1020 O O . PHE A 1 130 ? -22.172 6.417 -7.797 1.00 51.06 130 PHE A O 1
ATOM 1027 N N . LYS A 1 131 ? -22.721 5.054 -6.103 1.00 50.88 131 LYS A N 1
ATOM 1028 C CA . LYS A 1 131 ? -21.397 4.933 -5.482 1.00 50.88 131 LYS A CA 1
ATOM 1029 C C . LYS A 1 131 ? -20.352 4.211 -6.362 1.00 50.88 131 LYS A C 1
ATOM 1031 O O . LYS A 1 131 ? -19.345 4.843 -6.662 1.00 50.88 131 LYS A O 1
ATOM 1036 N N . PRO A 1 132 ? -20.581 2.979 -6.863 1.00 49.72 132 PRO A N 1
ATOM 1037 C CA . PRO A 1 132 ? -19.643 2.313 -7.772 1.00 49.72 132 PRO A CA 1
ATOM 1038 C C . PRO A 1 132 ? -19.393 3.095 -9.075 1.00 49.72 132 PRO A C 1
ATOM 1040 O O . PRO A 1 132 ? -18.271 3.144 -9.568 1.00 49.72 132 PRO A O 1
ATOM 1043 N N . MET A 1 133 ? -20.405 3.791 -9.605 1.00 51.56 133 MET A N 1
ATOM 1044 C CA . MET A 1 133 ? -20.231 4.632 -10.796 1.00 51.56 133 MET A CA 1
ATOM 1045 C C . MET A 1 133 ? -19.249 5.791 -10.555 1.00 51.56 133 MET A C 1
ATOM 1047 O O . MET A 1 133 ? -18.411 6.058 -11.414 1.00 51.56 133 MET A O 1
ATOM 1051 N N . LEU A 1 134 ? -19.314 6.435 -9.384 1.00 52.91 134 LEU A N 1
ATOM 1052 C CA . LEU A 1 134 ? -18.376 7.491 -8.996 1.00 52.91 134 LEU A CA 1
ATOM 1053 C C . LEU A 1 134 ? -16.946 6.966 -8.825 1.00 52.91 134 LEU A C 1
ATOM 1055 O O . LEU A 1 134 ? -16.018 7.623 -9.282 1.00 52.91 134 LEU A O 1
ATOM 1059 N N . SER A 1 135 ? -16.772 5.784 -8.229 1.00 50.19 135 SER A N 1
ATOM 1060 C CA . SER A 1 135 ? -15.451 5.179 -8.003 1.00 50.19 135 SER A CA 1
ATOM 1061 C C . SER A 1 135 ? -14.744 4.761 -9.299 1.00 50.19 135 SER A C 1
ATOM 1063 O O . SER A 1 135 ? -13.527 4.810 -9.381 1.00 50.19 135 SER A O 1
ATOM 1065 N N . SER A 1 136 ? -15.483 4.393 -10.353 1.00 48.66 136 SER A N 1
ATOM 1066 C CA . SER A 1 136 ? -14.873 4.079 -11.662 1.00 48.66 136 SER A CA 1
ATOM 1067 C C . SER A 1 136 ? -14.474 5.287 -12.509 1.00 48.66 136 SER A C 1
ATOM 1069 O O . SER A 1 136 ? -13.867 5.118 -13.571 1.00 48.66 136 SER A O 1
ATOM 1071 N N . MET A 1 137 ? -14.855 6.499 -12.105 1.00 50.44 137 MET A N 1
ATOM 1072 C CA . MET A 1 137 ? -14.636 7.696 -12.907 1.00 50.44 137 MET A CA 1
ATOM 1073 C C . MET A 1 137 ? -13.364 8.419 -12.484 1.00 50.44 137 MET A C 1
ATOM 1075 O O . MET A 1 137 ? -13.247 8.918 -11.368 1.00 50.44 137 MET A O 1
ATOM 1079 N N . ARG A 1 138 ? -12.426 8.560 -13.425 1.00 49.81 138 ARG A N 1
ATOM 1080 C CA . ARG A 1 138 ? -11.281 9.455 -13.258 1.00 49.81 138 ARG A CA 1
ATOM 1081 C C . ARG A 1 138 ? -11.773 10.897 -13.339 1.00 49.81 138 ARG A C 1
ATOM 1083 O O . ARG A 1 138 ? -11.963 11.442 -14.420 1.00 49.81 138 ARG A O 1
ATOM 1090 N N . LEU A 1 139 ? -11.922 11.554 -12.191 1.00 54.50 139 LEU A N 1
ATOM 1091 C CA . LEU A 1 139 ? -12.294 12.975 -12.089 1.00 54.50 139 LEU A CA 1
ATOM 1092 C C . LEU A 1 139 ? -11.178 13.937 -12.569 1.00 54.50 139 LEU A C 1
ATOM 1094 O O . LEU A 1 139 ? -11.098 15.078 -12.125 1.00 54.50 139 LEU A O 1
ATOM 1098 N N . THR A 1 140 ? -10.301 13.495 -13.475 1.00 49.22 140 THR A N 1
ATOM 1099 C CA . THR A 1 140 ? -9.182 14.271 -14.028 1.00 49.22 140 THR A CA 1
ATOM 1100 C C . THR A 1 140 ? -9.595 15.143 -15.216 1.00 49.22 140 THR A C 1
ATOM 1102 O O . THR A 1 140 ? -8.850 16.042 -15.604 1.00 49.22 140 THR A O 1
ATOM 1105 N N . HIS A 1 141 ? -10.774 14.909 -15.807 1.00 51.38 141 HIS A N 1
ATOM 1106 C CA . HIS A 1 141 ? -11.263 15.648 -16.973 1.00 51.38 141 HIS A CA 1
ATOM 1107 C C . HIS A 1 141 ? -12.599 16.349 -16.687 1.00 51.38 141 HIS A C 1
ATOM 1109 O O . HIS A 1 141 ? -13.602 15.716 -16.359 1.00 51.38 141 HIS A O 1
ATOM 1115 N N . SER A 1 142 ? -12.619 17.677 -16.861 1.00 55.03 142 SER A N 1
ATOM 1116 C CA . SER A 1 142 ? -13.792 18.550 -16.652 1.00 55.03 142 SER A CA 1
ATOM 1117 C C . SER A 1 142 ? -15.039 18.102 -17.438 1.00 55.03 142 SER A C 1
ATOM 1119 O O . SER A 1 142 ? -16.174 18.235 -16.963 1.00 55.03 142 SER A O 1
ATOM 1121 N N . ASP A 1 143 ? -14.834 17.489 -18.605 1.00 56.88 143 ASP A N 1
ATOM 1122 C CA . ASP A 1 143 ? -15.905 16.991 -19.470 1.00 56.88 143 ASP A CA 1
ATOM 1123 C C . ASP A 1 143 ? -16.619 15.764 -18.883 1.00 56.88 143 ASP A C 1
ATOM 1125 O O . ASP A 1 143 ? -17.835 15.620 -19.025 1.00 56.88 143 ASP A O 1
ATOM 1129 N N . GLU A 1 144 ? -15.896 14.893 -18.173 1.00 58.38 144 GLU A N 1
ATOM 1130 C CA . GLU A 1 144 ? -16.471 13.697 -17.550 1.00 58.38 144 GLU A CA 1
ATOM 1131 C C . GLU A 1 144 ? -17.353 14.069 -16.352 1.00 58.38 144 GLU A C 1
ATOM 1133 O O . GLU A 1 144 ? -18.459 13.542 -16.211 1.00 58.38 144 GLU A O 1
ATOM 1138 N N . VAL A 1 145 ? -16.922 15.060 -15.562 1.00 58.66 145 VAL A N 1
ATOM 1139 C CA . VAL A 1 145 ? -17.703 15.646 -14.458 1.00 58.66 145 VAL A CA 1
ATOM 1140 C C . VAL A 1 145 ? -18.994 16.283 -14.978 1.00 58.66 145 VAL A C 1
ATOM 1142 O O . VAL A 1 145 ? -20.076 16.047 -14.437 1.00 58.66 145 VAL A O 1
ATOM 1145 N N . SER A 1 146 ? -18.906 17.042 -16.072 1.00 56.84 146 SER A N 1
ATOM 1146 C CA . SER A 1 146 ? -20.061 17.700 -16.699 1.00 56.84 146 SER A CA 1
ATOM 1147 C C . SER A 1 146 ? -21.050 16.692 -17.297 1.00 56.84 146 SER A C 1
ATOM 1149 O O . SER A 1 146 ? -22.274 16.854 -17.194 1.00 56.84 146 SER A O 1
ATOM 1151 N N . ARG A 1 147 ? -20.538 15.605 -17.887 1.00 63.12 147 ARG A N 1
ATOM 1152 C CA . ARG A 1 147 ? -21.364 14.511 -18.407 1.00 63.12 147 ARG A CA 1
ATOM 1153 C C . ARG A 1 147 ? -22.091 13.779 -17.281 1.00 63.12 147 ARG A C 1
ATOM 1155 O O . ARG A 1 147 ? -23.283 13.513 -17.415 1.00 63.12 147 ARG A O 1
ATOM 1162 N N . LEU A 1 148 ? -21.405 13.509 -16.170 1.00 64.88 148 LEU A N 1
ATOM 1163 C CA . LEU A 1 148 ? -21.990 12.899 -14.976 1.00 64.88 148 LEU A CA 1
ATOM 1164 C C . LEU A 1 148 ? -23.090 13.788 -14.388 1.00 64.88 148 LEU A C 1
ATOM 1166 O O . LEU A 1 148 ? -24.206 13.315 -14.216 1.00 64.88 148 LEU A O 1
ATOM 1170 N N . ALA A 1 149 ? -22.828 15.079 -14.182 1.00 60.31 149 ALA A N 1
ATOM 1171 C CA . ALA A 1 149 ? -23.837 16.040 -13.732 1.00 60.31 149 ALA A CA 1
ATOM 1172 C C . ALA A 1 149 ? -25.116 15.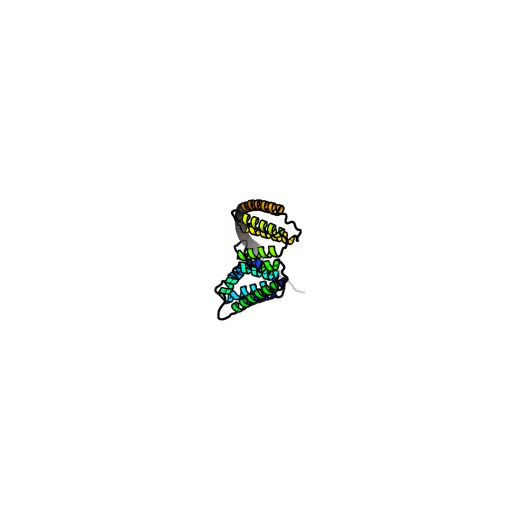986 -14.584 1.00 60.31 149 ALA A C 1
ATOM 1174 O O . ALA A 1 149 ? -26.227 15.874 -14.063 1.00 60.31 149 ALA A O 1
ATOM 1175 N N . THR A 1 150 ? -24.944 15.985 -15.908 1.00 62.22 150 THR A N 1
ATOM 1176 C CA . THR A 1 150 ? -26.048 15.904 -16.872 1.00 62.22 150 THR A CA 1
ATOM 1177 C C . THR A 1 150 ? -26.787 14.567 -16.777 1.00 62.22 150 THR A C 1
ATOM 1179 O O . THR A 1 150 ? -28.014 14.530 -16.810 1.00 62.22 150 THR A O 1
ATOM 1182 N N . GLN A 1 151 ? -26.061 13.460 -16.630 1.00 61.44 151 GLN A N 1
ATOM 1183 C CA . GLN A 1 151 ? -26.636 12.118 -16.566 1.00 61.44 151 GLN A CA 1
ATOM 1184 C C . GLN A 1 151 ? -27.376 11.866 -15.242 1.00 61.44 151 GLN A C 1
ATOM 1186 O O . GLN A 1 151 ? -28.446 11.258 -15.245 1.00 61.44 151 GLN A O 1
ATOM 1191 N N . ILE A 1 152 ? -26.875 12.399 -14.126 1.00 60.62 152 ILE A N 1
ATOM 1192 C CA . ILE A 1 152 ? -27.555 12.352 -12.826 1.00 60.62 152 ILE A CA 1
ATOM 1193 C C . ILE A 1 152 ? -28.835 13.186 -12.876 1.00 60.62 152 ILE A C 1
ATOM 1195 O O . ILE A 1 152 ? -29.891 12.699 -12.470 1.00 60.62 152 ILE A O 1
ATOM 1199 N N . ALA A 1 153 ? -28.767 14.398 -13.437 1.00 59.34 153 ALA A N 1
ATOM 1200 C CA . ALA A 1 153 ? -29.930 15.262 -13.630 1.00 59.34 153 ALA A CA 1
ATOM 1201 C C . ALA A 1 153 ? -30.990 14.638 -14.558 1.00 59.34 153 ALA A C 1
ATOM 1203 O O . ALA A 1 153 ? -32.176 14.899 -14.398 1.00 59.34 153 ALA A O 1
ATOM 1204 N N . GLN A 1 154 ? -30.587 13.793 -15.514 1.00 60.06 154 GLN A N 1
ATOM 1205 C CA . GLN A 1 154 ? -31.512 13.042 -16.371 1.00 60.06 154 GLN A CA 1
ATOM 1206 C C . GLN A 1 154 ? -32.144 11.832 -15.666 1.00 60.06 154 GLN A C 1
ATOM 1208 O O . GLN A 1 154 ? -33.288 11.486 -15.962 1.00 60.06 154 GLN A O 1
ATOM 1213 N N . GLN A 1 155 ? -31.421 11.174 -14.752 1.00 55.38 155 GLN A N 1
ATOM 1214 C CA . GLN A 1 155 ? -31.933 10.021 -14.000 1.00 55.38 155 GLN A CA 1
ATOM 1215 C C . GLN A 1 155 ? -32.829 10.418 -12.822 1.00 55.38 155 GLN A C 1
ATOM 1217 O O . GLN A 1 155 ? -33.754 9.683 -12.474 1.00 55.38 155 GLN A O 1
ATOM 1222 N N . THR A 1 156 ? -32.603 11.589 -12.231 1.00 54.66 156 THR A N 1
ATOM 1223 C CA . THR A 1 156 ? -33.510 12.167 -11.236 1.00 54.66 156 THR A CA 1
ATOM 1224 C C . THR A 1 156 ? -34.604 12.960 -11.953 1.00 54.66 156 THR A C 1
ATOM 1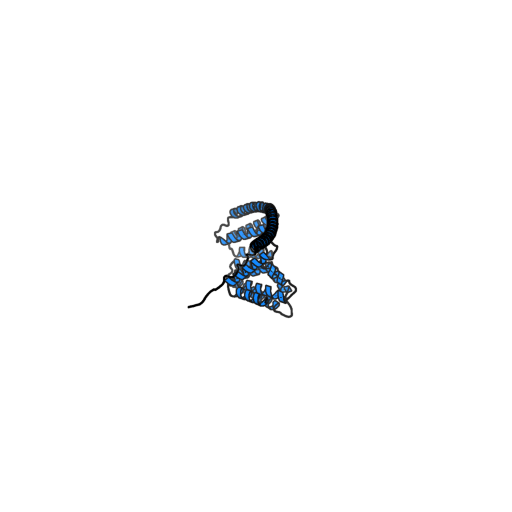226 O O . THR A 1 156 ? -34.371 14.043 -12.467 1.00 54.66 156 THR A O 1
ATOM 1229 N N . GLN A 1 157 ? -35.844 12.452 -11.983 1.00 51.12 157 GLN A N 1
ATOM 1230 C CA . GLN A 1 157 ? -36.995 13.137 -12.614 1.00 51.12 157 GLN A CA 1
ATOM 1231 C C . GLN A 1 157 ? -37.403 14.468 -11.932 1.00 51.12 157 GLN A C 1
ATOM 1233 O O . GLN A 1 157 ? -38.457 15.031 -12.233 1.00 51.12 157 GLN A O 1
ATOM 1238 N N . THR A 1 158 ? -36.610 14.991 -10.996 1.00 52.72 158 THR A N 1
ATOM 1239 C CA . THR A 1 158 ? -36.945 16.140 -10.155 1.00 52.72 158 THR A CA 1
ATOM 1240 C C . THR A 1 158 ? -36.071 17.348 -10.499 1.00 52.72 158 THR A C 1
ATOM 1242 O O . THR A 1 158 ? -34.879 17.387 -10.211 1.00 52.72 158 THR A O 1
ATOM 1245 N N . GLN A 1 159 ? -36.684 18.412 -11.040 1.00 53.09 159 GLN A N 1
ATOM 1246 C CA . GLN A 1 159 ? -36.007 19.706 -11.266 1.00 53.09 159 GLN A CA 1
ATOM 1247 C C . GLN A 1 159 ? -35.348 20.289 -9.998 1.00 53.09 159 GLN A C 1
ATOM 1249 O O . GLN A 1 159 ? -34.489 21.164 -10.085 1.00 53.09 159 GLN A O 1
ATOM 1254 N N . THR A 1 160 ? -35.753 19.828 -8.814 1.00 53.25 160 THR A N 1
ATOM 1255 C CA . THR A 1 160 ? -35.194 20.217 -7.518 1.00 53.25 160 THR A CA 1
ATOM 1256 C C . THR A 1 160 ? -33.745 19.758 -7.339 1.00 53.25 160 THR A C 1
ATOM 1258 O O . THR A 1 160 ? -32.934 20.548 -6.862 1.00 53.25 160 THR A O 1
ATOM 1261 N N . PHE A 1 161 ? -33.402 18.539 -7.778 1.00 56.84 161 PHE A N 1
ATOM 1262 C CA . PHE A 1 161 ? -32.045 17.996 -7.653 1.00 56.84 161 PHE A CA 1
ATOM 1263 C C . PHE A 1 161 ? -31.052 18.775 -8.525 1.00 56.84 161 PHE A C 1
ATOM 1265 O O . PHE A 1 161 ? -30.001 19.182 -8.040 1.00 56.84 161 PHE A O 1
ATOM 1272 N N . SER A 1 162 ? -31.426 19.091 -9.774 1.00 58.53 162 SER A N 1
ATOM 1273 C CA . SER A 1 162 ? -30.607 19.918 -10.682 1.00 58.53 162 SER A CA 1
ATOM 1274 C C . SER A 1 162 ? -30.267 21.277 -10.066 1.00 58.53 162 SER A C 1
ATOM 1276 O O . SER A 1 162 ? -29.115 21.694 -10.089 1.00 58.53 162 SER A O 1
ATOM 1278 N N . LYS A 1 163 ? -31.245 21.946 -9.437 1.00 60.16 163 LYS A N 1
ATOM 1279 C CA . LYS A 1 163 ? -31.024 23.251 -8.792 1.00 60.16 163 LYS A CA 1
ATOM 1280 C C . LYS A 1 163 ? -30.139 23.158 -7.552 1.00 60.16 163 LYS A C 1
ATOM 1282 O O . LYS A 1 163 ? -29.302 24.031 -7.349 1.00 60.16 163 LYS A O 1
ATOM 1287 N N . GLN A 1 164 ? -30.316 22.127 -6.727 1.00 64.31 164 GLN A N 1
ATOM 1288 C CA . GLN A 1 164 ? -29.465 21.903 -5.553 1.00 64.31 164 GLN A CA 1
ATOM 1289 C C . GLN A 1 164 ? -28.026 21.574 -5.966 1.00 64.31 164 GLN A C 1
ATOM 1291 O O . GLN A 1 164 ? -27.084 22.091 -5.372 1.00 64.31 164 GLN A O 1
ATOM 1296 N N . PHE A 1 165 ? -27.854 20.777 -7.020 1.00 64.25 165 PHE A N 1
ATOM 1297 C CA . PHE A 1 165 ? -26.549 20.438 -7.574 1.00 64.25 165 PHE A CA 1
ATOM 1298 C C . PHE A 1 165 ? -25.846 21.660 -8.190 1.00 64.25 165 PHE A C 1
ATOM 1300 O O . PHE A 1 165 ? -24.686 21.921 -7.881 1.00 64.25 165 PHE A O 1
ATOM 1307 N N . GLU A 1 166 ? -26.555 22.478 -8.974 1.00 62.81 166 GLU A N 1
ATOM 1308 C CA . GLU A 1 166 ? -26.038 23.753 -9.497 1.00 62.81 166 GLU A CA 1
ATOM 1309 C C . GLU A 1 166 ? -25.657 24.731 -8.375 1.00 62.81 166 GLU A C 1
ATOM 1311 O O . GLU A 1 166 ? -24.619 25.392 -8.448 1.00 62.81 166 GLU A O 1
ATOM 1316 N N . GLN A 1 167 ? -26.460 24.808 -7.308 1.00 67.25 167 GLN A N 1
ATOM 1317 C CA . GLN A 1 167 ? -26.141 25.614 -6.128 1.00 67.25 167 GLN A CA 1
ATOM 1318 C C . GLN A 1 167 ? -24.884 25.110 -5.415 1.00 67.25 167 GLN A C 1
ATOM 1320 O O . GLN A 1 167 ? -24.038 25.926 -5.051 1.00 67.25 167 GLN A O 1
ATOM 1325 N N . LEU A 1 168 ? -24.727 23.794 -5.252 1.00 68.12 168 LEU A N 1
ATOM 1326 C CA . LEU A 1 168 ? -23.521 23.195 -4.678 1.00 68.12 168 LEU A CA 1
ATOM 1327 C C . LEU A 1 168 ? -22.286 23.519 -5.524 1.00 68.12 168 LEU A C 1
ATOM 1329 O O . LEU A 1 168 ? -21.311 24.030 -4.981 1.00 68.12 168 LEU A O 1
ATOM 1333 N N . LEU A 1 169 ? -22.338 23.321 -6.844 1.00 67.19 169 LEU A N 1
ATOM 1334 C CA . LEU A 1 169 ? -21.230 23.677 -7.738 1.00 67.19 169 LEU A CA 1
ATOM 1335 C C . LEU A 1 169 ? -20.896 25.173 -7.682 1.00 67.19 169 LEU A C 1
ATOM 1337 O O . LEU A 1 169 ? -19.723 25.539 -7.676 1.00 67.19 169 LEU A O 1
ATOM 1341 N N . SER A 1 170 ? -21.904 26.044 -7.581 1.00 66.31 170 SER A N 1
ATOM 1342 C CA . SER A 1 170 ? -21.688 27.486 -7.420 1.00 66.31 170 SER A CA 1
ATOM 1343 C C . SER A 1 170 ? -20.997 27.827 -6.097 1.00 66.31 170 SER A C 1
ATOM 1345 O O . SER A 1 170 ? -20.101 28.668 -6.082 1.00 66.31 170 SER A O 1
ATOM 1347 N N . ILE A 1 171 ? -21.368 27.162 -4.997 1.00 68.00 171 ILE A N 1
ATOM 1348 C CA . ILE A 1 171 ? -20.710 27.331 -3.693 1.00 68.00 171 ILE A CA 1
ATOM 1349 C C . ILE A 1 171 ? -19.251 26.864 -3.770 1.00 68.00 171 ILE A C 1
ATOM 1351 O O . ILE A 1 171 ? -18.368 27.578 -3.301 1.00 68.00 171 ILE A O 1
ATOM 1355 N N . LEU A 1 172 ? -18.981 25.712 -4.391 1.00 68.19 172 LEU A N 1
ATOM 1356 C CA . LEU A 1 172 ? -17.621 25.182 -4.548 1.00 68.19 172 LEU A CA 1
ATOM 1357 C C . LEU A 1 172 ? -16.748 26.099 -5.421 1.00 68.19 172 LEU A C 1
ATOM 1359 O O . LEU A 1 172 ? -15.623 26.409 -5.039 1.00 68.19 172 LEU A O 1
ATOM 1363 N N . ALA A 1 173 ? -17.286 26.624 -6.526 1.00 66.88 173 ALA A N 1
ATOM 1364 C CA . ALA A 1 173 ? -16.588 27.598 -7.366 1.00 66.88 173 ALA A CA 1
ATOM 1365 C C . ALA A 1 173 ? -16.300 28.914 -6.618 1.00 66.88 173 ALA A C 1
ATOM 1367 O O . ALA A 1 173 ? -15.234 29.506 -6.765 1.00 66.88 173 ALA A O 1
ATOM 1368 N N . GLN A 1 174 ? -17.222 29.374 -5.766 1.00 66.12 174 GLN A N 1
ATOM 1369 C CA . GLN A 1 174 ? -16.989 30.550 -4.921 1.00 66.12 174 GLN A CA 1
ATOM 1370 C C . GLN A 1 174 ? -15.908 30.294 -3.861 1.00 66.12 174 GLN A C 1
ATOM 1372 O O . GLN A 1 174 ? -15.120 31.195 -3.572 1.00 66.12 174 GLN A O 1
ATOM 1377 N N . LEU A 1 175 ? -15.838 29.082 -3.305 1.00 63.47 175 LEU A N 1
ATOM 1378 C CA . LEU A 1 175 ? -14.786 28.682 -2.367 1.00 63.47 175 LEU A CA 1
ATOM 1379 C C . LEU A 1 175 ? -13.398 28.674 -3.022 1.00 63.47 175 LEU A C 1
ATOM 1381 O O . LEU A 1 175 ? -12.438 29.073 -2.374 1.00 63.47 175 LEU A O 1
ATOM 1385 N N . GLU A 1 176 ? -13.302 28.310 -4.301 1.00 60.41 176 GLU A N 1
ATOM 1386 C CA . GLU A 1 176 ? -12.057 28.357 -5.080 1.00 60.41 176 GLU A CA 1
ATOM 1387 C C . GLU A 1 176 ? -11.574 29.797 -5.341 1.00 60.41 176 GLU A C 1
ATOM 1389 O O . GLU A 1 176 ? -10.375 30.072 -5.325 1.00 60.41 176 GLU A O 1
ATOM 1394 N N . THR A 1 177 ? -12.503 30.749 -5.513 1.00 59.62 177 THR A N 1
ATOM 1395 C CA . THR A 1 177 ? -12.170 32.178 -5.700 1.00 59.62 177 THR A CA 1
ATOM 1396 C C . THR A 1 177 ? -11.739 32.901 -4.421 1.00 59.62 177 THR A C 1
ATOM 1398 O O . THR A 1 177 ? -11.203 34.010 -4.493 1.00 59.62 177 THR A O 1
ATOM 1401 N N . LEU A 1 178 ? -11.961 32.306 -3.245 1.00 56.47 178 LEU A N 1
ATOM 1402 C CA . LEU A 1 178 ? -11.434 32.823 -1.987 1.00 56.47 178 LEU A CA 1
ATOM 1403 C C . LEU A 1 178 ? -9.958 32.422 -1.902 1.00 56.47 178 LEU A C 1
ATOM 1405 O O . LEU A 1 178 ? -9.636 31.275 -1.612 1.00 56.47 178 LEU A O 1
ATOM 1409 N N . GLU A 1 179 ? -9.068 33.375 -2.196 1.00 50.19 179 GLU A N 1
ATOM 1410 C CA . GLU A 1 179 ? -7.611 33.207 -2.160 1.00 50.19 179 GLU A CA 1
ATOM 1411 C C . GLU A 1 179 ? -7.151 32.321 -0.991 1.00 50.19 179 GLU A C 1
ATOM 1413 O O . GLU A 1 179 ? -7.417 32.623 0.177 1.00 50.19 179 GLU A O 1
ATOM 1418 N N . LYS A 1 180 ? -6.400 31.270 -1.358 1.00 52.44 180 LYS A N 1
ATOM 1419 C CA . LYS A 1 180 ? -6.026 30.054 -0.609 1.00 52.44 180 LYS A CA 1
ATOM 1420 C C . LYS A 1 180 ? -6.974 28.870 -0.862 1.00 52.44 180 LYS A C 1
ATOM 1422 O O . LYS A 1 180 ? -7.603 28.357 0.060 1.00 52.44 180 LYS A O 1
ATOM 1427 N N . SER A 1 181 ? -6.944 28.347 -2.094 1.00 51.25 181 SER A N 1
ATOM 1428 C CA . SER A 1 181 ? -7.211 26.924 -2.364 1.00 51.25 181 SER A CA 1
ATOM 1429 C C . SER A 1 181 ? -6.164 26.077 -1.628 1.00 51.25 181 SER A C 1
ATOM 1431 O O . SER A 1 181 ? -5.181 25.625 -2.211 1.00 51.25 181 SER A O 1
ATOM 1433 N N . SER A 1 182 ? -6.300 25.952 -0.308 1.00 57.66 182 SER A N 1
ATOM 1434 C CA . SER A 1 182 ? -5.473 25.057 0.486 1.00 57.66 182 SER A CA 1
ATOM 1435 C C . SER A 1 182 ? -6.083 23.652 0.421 1.00 57.66 182 SER A C 1
ATOM 1437 O O . SER A 1 182 ? -7.306 23.522 0.520 1.00 57.66 182 SER A O 1
ATOM 1439 N N . PRO A 1 183 ? -5.271 22.585 0.305 1.00 59.09 183 PRO A N 1
ATOM 1440 C CA . PRO A 1 183 ? -5.751 21.197 0.362 1.00 59.09 183 PRO A CA 1
ATOM 1441 C C . PRO A 1 183 ? -6.663 20.943 1.572 1.00 59.09 183 PRO A C 1
ATOM 1443 O O . PRO A 1 183 ? -7.668 20.242 1.495 1.00 59.09 183 PRO A O 1
ATOM 1446 N N . SER A 1 184 ? -6.374 21.624 2.681 1.00 60.56 184 SER A N 1
ATOM 1447 C CA . SER A 1 184 ? -7.142 21.588 3.923 1.00 60.56 184 SER A CA 1
ATOM 1448 C C . SER A 1 184 ? -8.592 22.078 3.809 1.00 60.56 184 SER A C 1
ATOM 1450 O O . SER A 1 184 ? -9.436 21.575 4.545 1.00 60.56 184 SER A O 1
ATOM 1452 N N . LEU A 1 185 ? -8.920 23.006 2.901 1.00 67.12 185 LEU A N 1
ATOM 1453 C CA . LEU A 1 185 ? -10.313 23.406 2.654 1.00 67.12 185 LEU A CA 1
ATOM 1454 C C . LEU A 1 185 ? -11.105 22.247 2.037 1.00 67.12 185 LEU A C 1
ATOM 1456 O O . LEU A 1 185 ? -12.213 21.940 2.478 1.00 67.12 185 LEU A O 1
ATOM 1460 N N . TRP A 1 186 ? -10.509 21.579 1.052 1.00 69.25 186 TRP A N 1
ATOM 1461 C CA . TRP A 1 186 ? -11.126 20.466 0.339 1.00 69.25 186 TRP A CA 1
ATOM 1462 C C . TRP A 1 186 ? -11.260 19.218 1.214 1.00 69.25 186 TRP A C 1
ATOM 1464 O O . TRP A 1 186 ? -12.293 18.555 1.150 1.00 69.25 186 TRP A O 1
ATOM 1474 N N . HIS A 1 187 ? -10.309 18.963 2.119 1.00 63.44 187 HIS A N 1
ATOM 1475 C CA . HIS A 1 187 ? -10.451 17.916 3.139 1.00 63.44 187 HIS A CA 1
ATOM 1476 C C . HIS A 1 187 ? -11.661 18.137 4.055 1.00 63.44 187 HIS A C 1
ATOM 1478 O O . HIS A 1 187 ? -12.378 17.190 4.367 1.00 63.44 187 HIS A O 1
ATOM 1484 N N . VAL A 1 188 ? -11.935 19.380 4.463 1.00 65.56 188 VAL A N 1
ATOM 1485 C CA . VAL A 1 188 ? -13.086 19.690 5.331 1.00 65.56 188 VAL A CA 1
ATOM 1486 C C . VAL A 1 188 ? -14.404 19.555 4.584 1.00 65.56 188 VAL A C 1
ATOM 1488 O O . VAL A 1 188 ? -15.373 19.035 5.138 1.00 65.56 188 VAL A O 1
ATOM 1491 N N . VAL A 1 189 ? -14.440 19.980 3.320 1.00 68.75 189 VAL A N 1
ATOM 1492 C CA . VAL A 1 189 ? -15.599 19.759 2.447 1.00 68.75 189 VAL A CA 1
ATOM 1493 C C . VAL A 1 189 ? -15.856 18.259 2.280 1.00 68.75 189 VAL A C 1
ATOM 1495 O O . VAL A 1 189 ? -16.984 17.816 2.487 1.00 68.75 189 VAL A O 1
ATOM 1498 N N . ALA A 1 190 ? -14.820 17.466 1.992 1.00 65.31 190 ALA A N 1
ATOM 1499 C CA . ALA A 1 190 ? -14.932 16.017 1.848 1.00 65.31 190 ALA A CA 1
ATOM 1500 C C . ALA A 1 190 ? -15.420 15.342 3.141 1.00 65.31 190 ALA A C 1
ATOM 1502 O O . ALA A 1 190 ? -16.357 14.549 3.096 1.00 65.31 190 ALA A O 1
ATOM 1503 N N . ALA A 1 191 ? -14.859 15.705 4.299 1.00 62.34 191 ALA A N 1
ATOM 1504 C CA . ALA A 1 191 ? -15.286 15.179 5.595 1.00 62.34 191 ALA A CA 1
ATOM 1505 C C . ALA A 1 191 ? -16.759 15.503 5.896 1.00 62.34 191 ALA A C 1
ATOM 1507 O O . ALA A 1 191 ? -17.513 14.622 6.310 1.00 62.34 191 ALA A O 1
ATOM 1508 N N . ALA A 1 192 ? -17.195 16.737 5.624 1.00 64.31 192 ALA A N 1
ATOM 1509 C CA . ALA A 1 192 ? -18.586 17.147 5.808 1.00 64.31 192 ALA A CA 1
ATOM 1510 C C . ALA A 1 192 ? -19.548 16.402 4.864 1.00 64.31 192 ALA A C 1
ATOM 1512 O O . ALA A 1 192 ? -20.658 16.051 5.268 1.00 64.31 192 ALA A O 1
ATOM 1513 N N . CYS A 1 193 ? -19.135 16.136 3.621 1.00 65.56 193 CYS A N 1
ATOM 1514 C CA . CYS A 1 193 ? -19.899 15.319 2.680 1.00 65.56 193 CYS A CA 1
ATOM 1515 C C . CYS A 1 193 ? -19.995 13.859 3.144 1.00 65.56 193 CYS A C 1
ATOM 1517 O O . CYS A 1 193 ? -21.087 13.296 3.135 1.00 65.56 193 CYS A O 1
ATOM 1519 N N . SER A 1 194 ? -18.891 13.263 3.596 1.00 61.16 194 SER A N 1
ATOM 1520 C CA . SER A 1 194 ? -18.863 11.894 4.124 1.00 61.16 194 SER A CA 1
ATOM 1521 C C . SER A 1 194 ? -19.746 11.733 5.364 1.00 61.16 194 SER A C 1
ATOM 1523 O O . SER A 1 194 ? -20.497 10.765 5.459 1.00 61.16 194 SER A O 1
ATOM 1525 N N . GLU A 1 195 ? -19.732 12.708 6.277 1.00 59.91 195 GLU A N 1
ATOM 1526 C CA . GLU A 1 195 ? -20.605 12.734 7.456 1.00 59.91 195 GLU A CA 1
ATOM 1527 C C . GLU A 1 195 ? -22.086 12.864 7.060 1.00 59.91 195 GLU A C 1
ATOM 1529 O O . GLU A 1 195 ? -22.934 12.122 7.553 1.00 59.91 195 GLU A O 1
ATOM 1534 N N . ALA A 1 196 ? -22.409 13.753 6.115 1.00 59.09 196 ALA A N 1
ATOM 1535 C CA . ALA A 1 196 ? -23.773 13.907 5.610 1.00 59.09 196 ALA A CA 1
ATOM 1536 C C . ALA A 1 196 ? -24.299 12.629 4.929 1.00 59.09 196 ALA A C 1
ATOM 1538 O O . ALA A 1 196 ? -25.470 12.286 5.084 1.00 59.09 196 ALA A O 1
ATOM 1539 N N . MET A 1 197 ? -23.434 11.901 4.217 1.00 55.78 197 MET A N 1
ATOM 1540 C CA . MET A 1 197 ? -23.767 10.614 3.599 1.00 55.78 197 MET A CA 1
ATOM 1541 C C . MET A 1 197 ? -23.953 9.504 4.644 1.00 55.78 197 MET A C 1
ATOM 1543 O O . MET A 1 197 ? -24.847 8.670 4.498 1.00 55.78 197 MET A O 1
ATOM 1547 N N . ALA A 1 198 ? -23.158 9.514 5.720 1.00 53.88 198 ALA A N 1
ATOM 1548 C CA . ALA A 1 198 ? -23.269 8.567 6.831 1.00 53.88 198 ALA A CA 1
ATOM 1549 C C . ALA A 1 198 ? -24.549 8.764 7.663 1.00 53.88 198 ALA A C 1
ATOM 1551 O O . ALA A 1 198 ? -25.077 7.804 8.221 1.00 53.88 198 ALA A O 1
ATOM 1552 N N . MET A 1 199 ? -25.084 9.988 7.706 1.00 55.56 199 MET A N 1
ATOM 1553 C CA . MET A 1 199 ? -26.302 10.339 8.449 1.00 55.56 199 MET A CA 1
ATOM 1554 C C . MET A 1 199 ? -27.607 9.853 7.797 1.00 55.56 199 MET A C 1
ATOM 1556 O O . MET A 1 199 ? -28.677 10.075 8.357 1.00 55.56 199 MET A O 1
ATOM 1560 N N . GLY A 1 200 ? -27.539 9.154 6.658 1.00 45.31 200 GLY A N 1
ATOM 1561 C CA . GLY A 1 200 ? -28.667 8.401 6.116 1.00 45.31 200 GLY A CA 1
ATOM 1562 C C . GLY A 1 200 ? -29.866 9.263 5.724 1.00 45.31 200 GLY A C 1
ATOM 1563 O O . GLY A 1 200 ? -30.899 9.208 6.376 1.00 45.31 200 GLY A O 1
ATOM 1564 N N . GLY A 1 201 ? -29.738 9.997 4.616 1.00 48.00 201 GLY A N 1
ATOM 1565 C CA . GLY A 1 201 ? -30.846 10.331 3.711 1.00 48.00 201 GLY A CA 1
ATOM 1566 C C . GLY A 1 201 ? -32.172 10.802 4.323 1.00 48.00 201 GLY A C 1
ATOM 1567 O O . GLY A 1 201 ? -33.217 10.347 3.863 1.00 48.00 201 GLY A O 1
ATOM 1568 N N . ASP A 1 202 ? -32.157 11.709 5.302 1.00 39.72 202 ASP A N 1
ATOM 1569 C CA . ASP A 1 202 ? -33.315 12.577 5.537 1.00 39.72 202 ASP A CA 1
ATOM 1570 C C . ASP A 1 202 ? -33.106 13.886 4.765 1.00 39.72 202 ASP A C 1
ATOM 1572 O O . ASP A 1 202 ? -32.014 14.457 4.752 1.00 39.72 202 ASP A O 1
ATOM 1576 N N . ASP A 1 203 ? -34.152 14.322 4.070 1.00 46.28 203 ASP A N 1
ATOM 1577 C CA . ASP A 1 203 ? -34.164 15.152 2.854 1.00 46.28 203 ASP A CA 1
ATOM 1578 C C . ASP A 1 203 ? -33.799 16.640 3.079 1.00 46.28 203 ASP A C 1
ATOM 1580 O O . ASP A 1 203 ? -34.284 17.557 2.407 1.00 46.28 203 ASP A O 1
ATOM 1584 N N . ARG A 1 204 ? -32.963 16.932 4.078 1.00 46.25 204 ARG A N 1
ATOM 1585 C CA . ARG A 1 204 ? -32.569 18.285 4.473 1.00 46.25 204 ARG A CA 1
ATOM 1586 C C . ARG A 1 204 ? -31.108 18.320 4.890 1.00 46.25 204 ARG A C 1
ATOM 1588 O O . ARG A 1 204 ? -30.785 18.411 6.072 1.00 46.25 204 ARG A O 1
ATOM 1595 N N . VAL A 1 205 ? -30.214 18.367 3.905 1.00 49.22 205 VAL A N 1
ATOM 1596 C CA . VAL A 1 205 ? -28.915 19.008 4.133 1.00 49.22 205 VAL A CA 1
ATOM 1597 C C . VAL A 1 205 ? -29.211 20.478 4.425 1.00 49.22 205 VAL A C 1
ATOM 1599 O O . VAL A 1 205 ? -29.496 21.263 3.521 1.00 49.22 205 VAL A O 1
ATOM 1602 N N . ASP A 1 206 ? -29.227 20.842 5.706 1.00 55.34 206 ASP A N 1
ATOM 1603 C CA . ASP A 1 206 ? -29.423 22.223 6.121 1.00 55.34 206 ASP A CA 1
ATOM 1604 C C . ASP A 1 206 ? -28.185 23.033 5.717 1.00 55.34 206 ASP A C 1
ATOM 1606 O O . ASP A 1 206 ? -27.146 23.031 6.388 1.00 55.34 206 ASP A O 1
ATOM 1610 N N . ALA A 1 207 ? -28.290 23.718 4.578 1.00 46.47 207 ALA A N 1
ATOM 1611 C CA . ALA A 1 207 ? -27.247 24.582 4.042 1.00 46.47 207 ALA A CA 1
ATOM 1612 C C . ALA A 1 207 ? -26.797 25.642 5.065 1.00 46.47 207 ALA A C 1
ATOM 1614 O O . ALA A 1 207 ? -25.647 26.081 5.032 1.00 46.47 207 ALA A O 1
ATOM 1615 N N . HIS A 1 208 ? -27.660 26.008 6.021 1.00 47.59 208 HIS A N 1
ATOM 1616 C CA . HIS A 1 208 ? -27.314 26.904 7.118 1.00 47.59 208 HIS A CA 1
ATOM 1617 C C . HIS A 1 208 ? -26.350 26.245 8.118 1.00 47.59 208 HIS A C 1
ATOM 1619 O O . HIS A 1 208 ? -25.381 26.872 8.546 1.00 47.59 208 HIS A O 1
ATOM 1625 N N . ALA A 1 209 ? -26.547 24.967 8.448 1.00 52.59 209 ALA A N 1
ATOM 1626 C CA . ALA A 1 209 ? -25.645 24.214 9.321 1.00 52.59 209 ALA A CA 1
ATOM 1627 C C . ALA A 1 209 ? -24.274 23.971 8.668 1.00 52.59 209 ALA A C 1
ATOM 1629 O O . ALA A 1 209 ? -23.245 23.963 9.345 1.00 52.59 209 ALA A O 1
ATOM 1630 N N . VAL A 1 210 ? -24.229 23.789 7.344 1.00 51.25 210 VAL A N 1
ATOM 1631 C CA . VAL A 1 210 ? -22.962 23.735 6.593 1.00 51.25 210 VAL A CA 1
ATOM 1632 C C . VAL A 1 210 ? -22.280 25.109 6.590 1.00 51.25 210 VAL A C 1
ATOM 1634 O O . VAL A 1 210 ? -21.094 25.196 6.896 1.00 51.25 210 VAL A O 1
ATOM 1637 N N . ALA A 1 211 ? -23.019 26.196 6.347 1.00 51.78 211 ALA A N 1
ATOM 1638 C CA . ALA A 1 211 ? -22.470 27.553 6.346 1.00 51.78 211 ALA A CA 1
ATOM 1639 C C . ALA A 1 211 ? -21.916 27.989 7.718 1.00 51.78 211 ALA A C 1
ATOM 1641 O O . ALA A 1 211 ? -20.851 28.605 7.782 1.00 51.78 211 ALA A O 1
ATOM 1642 N N . GLU A 1 212 ? -22.590 27.650 8.820 1.00 55.31 212 GLU A N 1
ATOM 1643 C CA . GLU A 1 212 ? -22.092 27.915 10.178 1.00 55.31 212 GLU A CA 1
ATOM 1644 C C . GLU A 1 212 ? -20.838 27.088 10.502 1.00 55.31 212 GLU A C 1
ATOM 1646 O O . GLU A 1 212 ? -19.891 27.614 11.087 1.00 55.31 212 GLU A O 1
ATOM 1651 N N . ARG A 1 213 ? -20.755 25.835 10.036 1.00 54.00 213 ARG A N 1
ATOM 1652 C CA . ARG A 1 213 ? -19.541 25.011 10.181 1.00 54.00 213 ARG A CA 1
ATOM 1653 C C . ARG A 1 213 ? -18.368 25.535 9.352 1.00 54.00 213 ARG A C 1
ATOM 1655 O O . ARG A 1 213 ? -17.246 25.560 9.847 1.00 54.00 213 ARG A O 1
ATOM 1662 N N . VAL A 1 214 ? -18.610 26.059 8.149 1.00 50.19 214 VAL A N 1
ATOM 1663 C CA . VAL A 1 214 ? -17.577 26.746 7.347 1.00 50.19 214 VAL A CA 1
ATOM 1664 C C . VAL A 1 214 ? -17.091 28.027 8.043 1.00 50.19 214 VAL A C 1
ATOM 1666 O O . VAL A 1 214 ? -15.903 28.351 8.002 1.00 50.19 214 VAL A O 1
ATOM 1669 N N . LYS A 1 215 ? -17.969 28.756 8.746 1.00 54.47 215 LYS A N 1
ATOM 1670 C CA . LYS A 1 215 ? -17.550 29.893 9.587 1.00 54.47 215 LYS A CA 1
ATOM 1671 C C . LYS A 1 215 ? -16.751 29.443 10.813 1.00 54.47 215 LYS A C 1
ATOM 1673 O O . LYS A 1 215 ? -15.756 30.089 11.135 1.00 54.47 215 LYS A O 1
ATOM 1678 N N . ALA A 1 216 ? -17.133 28.340 11.455 1.00 53.69 216 ALA A N 1
ATOM 1679 C CA . ALA A 1 216 ? -16.363 27.743 12.546 1.00 53.69 216 ALA A CA 1
ATOM 1680 C C . ALA A 1 216 ? -14.970 27.296 12.069 1.00 53.69 216 ALA A C 1
ATOM 1682 O O . ALA A 1 216 ? -13.979 27.559 12.748 1.00 53.69 216 ALA A O 1
ATOM 1683 N N . PHE A 1 217 ? -14.865 26.753 10.852 1.00 46.59 217 PHE A N 1
ATOM 1684 C CA . PHE A 1 217 ? -13.590 26.418 10.217 1.00 46.59 217 PHE A CA 1
ATOM 1685 C C . PHE A 1 217 ? -12.685 27.646 10.022 1.00 46.59 217 PHE A C 1
ATOM 1687 O O . PHE A 1 217 ? -11.488 27.569 10.281 1.00 46.59 217 PHE A O 1
ATOM 1694 N N . LYS A 1 218 ? -13.235 28.824 9.682 1.00 51.19 218 LYS A N 1
ATOM 1695 C CA . LYS A 1 218 ? -12.460 30.086 9.678 1.00 51.19 218 LYS A CA 1
ATOM 1696 C C . LYS A 1 218 ? -11.934 30.468 11.070 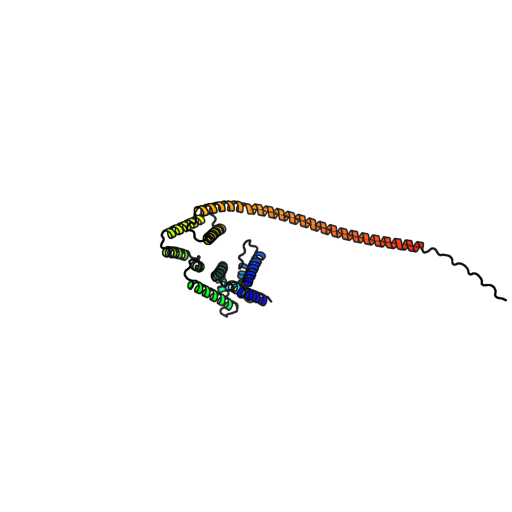1.00 51.19 218 LYS A C 1
ATOM 1698 O O . LYS A 1 218 ? -10.891 31.112 11.162 1.00 51.19 218 LYS A O 1
ATOM 1703 N N . GLY A 1 219 ? -12.639 30.090 12.138 1.00 51.34 219 GLY A N 1
ATOM 1704 C CA . GLY A 1 219 ? -12.182 30.232 13.525 1.00 51.34 219 GLY A CA 1
ATOM 1705 C C . GLY A 1 219 ? -11.013 29.299 13.845 1.00 51.34 219 GLY A C 1
ATOM 1706 O O . GLY A 1 219 ? -9.966 29.770 14.281 1.00 51.34 219 GLY A O 1
ATOM 1707 N N . VAL A 1 220 ? -11.153 28.011 13.516 1.00 45.50 220 VAL A N 1
ATOM 1708 C CA . VAL A 1 220 ? -10.097 26.990 13.665 1.00 45.50 220 VAL A CA 1
ATOM 1709 C C . VAL A 1 220 ? -8.862 27.340 12.831 1.00 45.50 220 VAL A C 1
ATOM 1711 O O . VAL A 1 220 ? -7.739 27.166 13.285 1.00 45.50 220 VAL A O 1
ATOM 1714 N N . SER A 1 221 ? -9.036 27.925 11.644 1.00 46.16 221 SER A N 1
ATOM 1715 C CA . SER A 1 221 ? -7.924 28.362 10.795 1.00 46.16 221 SER A CA 1
ATOM 1716 C C . SER A 1 221 ? -7.102 29.498 11.421 1.00 46.16 221 SER A C 1
ATOM 1718 O O . SER A 1 221 ? -5.889 29.536 11.232 1.00 46.16 221 SER A O 1
ATOM 1720 N N . LYS A 1 222 ? -7.727 30.393 12.204 1.00 51.34 222 LYS A N 1
ATOM 1721 C CA . LYS A 1 222 ? -7.015 31.436 12.971 1.00 51.34 222 LYS A CA 1
ATOM 1722 C C . LYS A 1 222 ? -6.272 30.878 14.184 1.00 51.34 222 LYS A C 1
ATOM 1724 O O . LYS A 1 222 ? -5.280 31.458 14.611 1.00 51.34 222 LYS A O 1
ATOM 1729 N N . GLU A 1 223 ? -6.765 29.790 14.764 1.00 49.75 223 GLU A N 1
ATOM 1730 C CA . GLU A 1 223 ? -6.107 29.077 15.864 1.00 49.75 223 GLU A CA 1
ATOM 1731 C C . GLU A 1 223 ? -4.937 28.229 15.333 1.00 49.75 223 GLU A C 1
ATOM 1733 O O . GLU A 1 223 ? -3.842 28.258 15.889 1.00 49.75 223 GLU A O 1
ATOM 1738 N N . ARG A 1 224 ? -5.107 27.615 14.154 1.00 48.00 224 ARG A N 1
ATOM 1739 C CA . ARG A 1 224 ? -4.059 26.911 13.398 1.00 48.00 224 ARG A CA 1
ATOM 1740 C C . ARG A 1 224 ? -2.942 27.837 12.900 1.00 48.00 224 ARG A C 1
ATOM 1742 O O . ARG A 1 224 ? -1.803 27.402 12.820 1.00 48.00 224 ARG A O 1
ATOM 1749 N N . GLU A 1 225 ? -3.225 29.115 12.630 1.00 55.25 225 GLU A N 1
ATOM 1750 C CA . GLU A 1 225 ? -2.186 30.130 12.368 1.00 55.25 225 GLU A CA 1
ATOM 1751 C C . GLU A 1 225 ? -1.335 30.461 13.612 1.00 55.25 225 GLU A C 1
ATOM 1753 O O . GLU A 1 225 ? -0.207 30.927 13.461 1.00 55.25 225 GLU A O 1
ATOM 1758 N N . LYS A 1 226 ? -1.832 30.206 14.834 1.00 59.25 226 LYS A N 1
ATOM 1759 C CA . LYS A 1 226 ? -1.079 30.402 16.090 1.00 59.25 226 LYS A CA 1
ATOM 1760 C C . LYS A 1 226 ? -0.287 29.166 16.522 1.00 59.25 226 LYS A C 1
ATOM 1762 O O . LYS A 1 226 ? 0.772 29.322 17.123 1.00 59.25 226 LYS A O 1
ATOM 1767 N N . LEU A 1 227 ? -0.745 27.969 16.141 1.00 53.31 227 LEU A N 1
ATOM 1768 C CA . LEU A 1 227 ? -0.057 26.696 16.389 1.00 53.31 227 LEU A CA 1
ATOM 1769 C C . LEU A 1 227 ? 1.453 26.709 16.079 1.00 53.31 227 LEU A C 1
ATOM 1771 O O . LEU A 1 227 ? 2.206 26.254 16.931 1.00 53.31 227 LEU A O 1
ATOM 1775 N N . PRO A 1 228 ? 1.953 27.227 14.938 1.00 61.12 228 PRO A N 1
ATOM 1776 C CA . PRO A 1 228 ? 3.392 27.206 14.663 1.00 61.12 228 PRO A CA 1
ATOM 1777 C C . PRO A 1 228 ? 4.218 28.050 15.648 1.00 61.12 228 PRO A C 1
ATOM 1779 O O . PRO A 1 228 ? 5.357 27.693 15.941 1.00 61.12 228 PRO A O 1
ATOM 1782 N N . ALA A 1 229 ? 3.657 29.129 16.206 1.00 69.50 229 ALA A N 1
ATOM 1783 C CA . ALA A 1 229 ? 4.326 29.908 17.250 1.00 69.50 229 ALA A CA 1
ATOM 1784 C C . ALA A 1 229 ? 4.362 29.151 18.590 1.00 69.50 229 ALA A C 1
ATOM 1786 O O . ALA A 1 229 ? 5.393 29.144 19.265 1.00 69.50 229 ALA A O 1
ATOM 1787 N N . ASP A 1 230 ? 3.271 28.467 18.942 1.00 66.88 230 ASP A N 1
ATOM 1788 C CA . ASP A 1 230 ? 3.185 27.671 20.170 1.00 66.88 230 ASP A CA 1
ATOM 1789 C C . ASP A 1 230 ? 4.067 26.410 20.095 1.00 66.88 230 ASP A C 1
ATOM 1791 O O . ASP A 1 230 ? 4.751 26.065 21.059 1.00 66.88 230 ASP A O 1
ATOM 1795 N N . VAL A 1 231 ? 4.131 25.760 18.927 1.00 62.09 231 VAL A N 1
ATOM 1796 C CA . VAL A 1 231 ? 5.021 24.618 18.661 1.00 62.09 231 VAL A CA 1
ATOM 1797 C C . VAL A 1 231 ? 6.486 25.043 18.735 1.00 62.09 231 VAL A C 1
ATOM 1799 O O . VAL A 1 231 ? 7.277 24.347 19.370 1.00 62.09 231 VAL A O 1
ATOM 1802 N N . ALA A 1 232 ? 6.854 26.201 18.175 1.00 70.50 232 ALA A N 1
ATOM 1803 C CA . ALA A 1 232 ? 8.215 26.727 18.289 1.00 70.50 232 ALA A CA 1
ATOM 1804 C C . ALA A 1 232 ? 8.609 26.990 19.756 1.00 70.50 232 ALA A C 1
ATOM 1806 O O . ALA A 1 232 ? 9.701 26.609 20.181 1.00 70.50 232 ALA A O 1
ATOM 1807 N N . ALA A 1 233 ? 7.702 27.561 20.558 1.00 76.31 233 ALA A N 1
ATOM 1808 C CA . ALA A 1 233 ? 7.932 27.787 21.985 1.00 76.31 233 ALA A CA 1
ATOM 1809 C C . ALA A 1 233 ? 8.083 26.470 22.776 1.00 76.31 233 ALA A C 1
ATOM 1811 O O . ALA A 1 233 ? 8.949 26.358 23.648 1.00 76.31 233 ALA A O 1
ATOM 1812 N N . LEU A 1 234 ? 7.281 25.448 22.457 1.00 66.75 234 LEU A N 1
ATOM 1813 C CA . LEU A 1 234 ? 7.377 24.123 23.079 1.00 66.75 234 LEU A CA 1
ATOM 1814 C C . LEU A 1 234 ? 8.651 23.372 22.667 1.00 66.75 234 LEU A C 1
ATOM 1816 O O . LEU A 1 234 ? 9.262 22.706 23.502 1.00 66.75 234 LEU A O 1
ATOM 1820 N N . GLN A 1 235 ? 9.089 23.499 21.412 1.00 65.44 235 GLN A N 1
ATOM 1821 C CA . GLN A 1 235 ? 10.347 22.920 20.933 1.00 65.44 235 GLN A CA 1
ATOM 1822 C C . GLN A 1 235 ? 11.562 23.567 21.609 1.00 65.44 235 GLN A C 1
ATOM 1824 O O . GLN A 1 235 ? 12.497 22.857 21.992 1.00 65.44 235 GLN A O 1
ATOM 1829 N N . GLU A 1 236 ? 11.538 24.885 21.819 1.00 79.81 236 GLU A N 1
ATOM 1830 C CA . GLU A 1 236 ? 12.581 25.597 22.563 1.00 79.81 236 GLU A CA 1
ATOM 1831 C C . GLU A 1 236 ? 12.630 25.143 24.032 1.00 79.81 236 GLU A C 1
ATOM 1833 O O . GLU A 1 236 ? 13.703 24.808 24.545 1.00 79.81 236 GLU A O 1
ATOM 1838 N N . ALA A 1 237 ? 11.470 25.034 24.689 1.00 78.69 237 ALA A N 1
ATOM 1839 C CA . ALA A 1 237 ? 11.370 24.531 26.059 1.00 78.69 237 ALA A CA 1
ATOM 1840 C C . ALA A 1 237 ? 11.876 23.081 26.183 1.00 78.69 237 ALA A C 1
ATOM 1842 O O . ALA A 1 237 ? 12.665 22.768 27.078 1.00 78.69 237 ALA A O 1
ATOM 1843 N N . LEU A 1 238 ? 11.502 22.210 25.240 1.00 71.31 238 LEU A N 1
ATOM 1844 C CA . LEU A 1 238 ? 11.960 20.821 25.192 1.00 71.31 238 LEU A CA 1
ATOM 1845 C C . LEU A 1 238 ? 13.474 20.724 24.944 1.00 71.31 238 LEU A C 1
ATOM 1847 O O . LEU A 1 238 ? 14.149 19.875 25.530 1.00 71.31 238 LEU A O 1
ATOM 1851 N N . GLY A 1 239 ? 14.029 21.596 24.097 1.00 78.19 239 GLY A N 1
ATOM 1852 C CA . GLY A 1 239 ? 15.470 21.705 23.871 1.00 78.19 239 GLY A CA 1
ATOM 1853 C C . GLY A 1 239 ? 16.227 22.131 25.133 1.00 78.19 239 GLY A C 1
ATOM 1854 O O . GLY A 1 239 ? 17.248 21.527 25.479 1.00 78.19 239 GLY A O 1
ATOM 1855 N N . ALA A 1 240 ? 15.696 23.114 25.863 1.00 83.38 240 ALA A N 1
ATOM 1856 C CA . ALA A 1 240 ? 16.255 23.565 27.134 1.00 83.38 240 ALA A CA 1
ATOM 1857 C C . ALA A 1 240 ? 16.229 22.456 28.202 1.00 83.38 240 ALA A C 1
ATOM 1859 O O . ALA A 1 240 ? 17.230 22.246 28.894 1.00 83.38 240 ALA A O 1
ATOM 1860 N N . GLU A 1 241 ? 15.133 21.699 28.297 1.00 77.69 241 GLU A N 1
ATOM 1861 C CA . GLU A 1 241 ? 14.987 20.598 29.253 1.00 77.69 241 GLU A CA 1
ATOM 1862 C C . GLU A 1 241 ? 15.905 19.411 28.926 1.00 77.69 241 GLU A C 1
ATOM 1864 O O . GLU A 1 241 ? 16.601 18.904 29.809 1.00 77.69 241 GLU A O 1
ATOM 1869 N N . LYS A 1 242 ? 16.014 19.022 27.647 1.00 75.50 242 LYS A N 1
ATOM 1870 C CA . LYS A 1 242 ? 16.989 18.011 27.195 1.00 75.50 242 LYS A CA 1
ATOM 1871 C C . LYS A 1 242 ? 18.426 18.436 27.509 1.00 75.50 242 LYS A C 1
ATOM 1873 O O . LYS A 1 242 ? 19.226 17.618 27.966 1.00 75.50 242 LYS A O 1
ATOM 1878 N N . GLY A 1 243 ? 18.750 19.715 27.314 1.00 80.19 243 GLY A N 1
ATOM 1879 C CA . GLY A 1 243 ? 20.051 20.280 27.670 1.00 80.19 243 GLY A CA 1
ATOM 1880 C C . GLY A 1 243 ? 20.329 20.236 29.176 1.00 80.19 243 GLY A C 1
ATOM 1881 O O . GLY A 1 243 ? 21.430 19.869 29.587 1.00 80.19 243 GLY A O 1
ATOM 1882 N N . ALA A 1 244 ? 19.338 20.566 30.007 1.00 82.38 244 ALA A N 1
ATOM 1883 C CA . ALA A 1 244 ? 19.450 20.473 31.462 1.00 82.38 244 ALA A CA 1
ATOM 1884 C C . ALA A 1 244 ? 19.643 19.021 31.929 1.00 82.38 244 ALA A C 1
ATOM 1886 O O . ALA A 1 244 ? 20.507 18.758 32.766 1.00 82.38 244 ALA A O 1
ATOM 1887 N N . ARG A 1 245 ? 18.902 18.076 31.339 1.00 79.19 245 ARG A N 1
ATOM 1888 C CA . ARG A 1 245 ? 18.999 16.646 31.654 1.00 79.19 245 ARG A CA 1
ATOM 1889 C C . ARG A 1 245 ? 20.361 16.064 31.287 1.00 79.19 245 ARG A C 1
ATOM 1891 O O . ARG A 1 245 ? 20.970 15.405 32.119 1.00 79.19 245 ARG A O 1
ATOM 1898 N N . ARG A 1 246 ? 20.902 16.408 30.114 1.00 80.50 246 ARG A N 1
ATOM 1899 C CA . ARG A 1 246 ? 22.250 15.983 29.707 1.00 80.50 246 ARG A CA 1
ATOM 1900 C C . ARG A 1 246 ? 23.337 16.476 30.670 1.00 80.50 246 ARG A C 1
ATOM 1902 O O . ARG A 1 246 ? 24.215 15.707 31.036 1.00 80.50 246 ARG A O 1
ATOM 1909 N N . ARG A 1 247 ? 23.253 17.729 31.138 1.00 85.31 247 ARG A N 1
ATOM 1910 C CA . ARG A 1 247 ? 24.188 18.257 32.154 1.00 85.31 247 ARG A CA 1
ATOM 1911 C C . ARG A 1 247 ? 24.048 17.542 33.499 1.00 85.31 247 ARG A C 1
ATOM 1913 O O . ARG A 1 247 ? 25.043 17.357 34.194 1.00 85.31 247 ARG A O 1
ATOM 1920 N N . ALA A 1 248 ? 22.826 17.166 33.879 1.00 83.44 248 ALA A N 1
ATOM 1921 C CA . ALA A 1 248 ? 22.582 16.398 35.096 1.00 83.44 248 ALA A CA 1
ATOM 1922 C C . ALA A 1 248 ? 23.174 14.982 34.995 1.00 83.44 248 ALA A C 1
ATOM 1924 O O . ALA A 1 248 ? 23.826 14.545 35.940 1.00 83.44 248 ALA A O 1
ATOM 1925 N N . ASP A 1 249 ? 23.026 14.317 33.846 1.00 81.69 249 ASP A N 1
ATOM 1926 C CA . ASP A 1 249 ? 23.605 12.994 33.589 1.00 81.69 249 ASP A CA 1
ATOM 1927 C C . ASP A 1 249 ? 25.143 13.044 33.580 1.00 81.69 249 ASP A C 1
ATOM 1929 O O . ASP A 1 249 ? 25.786 12.255 34.270 1.00 81.69 249 ASP A O 1
ATOM 1933 N N . GLU A 1 250 ? 25.744 14.034 32.909 1.00 88.38 250 GLU A N 1
ATOM 1934 C CA . GLU A 1 250 ? 27.201 14.261 32.920 1.00 88.38 250 GLU A CA 1
ATOM 1935 C C . GLU A 1 250 ? 27.723 14.536 34.346 1.00 88.38 250 GLU A C 1
ATOM 1937 O O . GLU A 1 250 ? 28.772 14.030 34.756 1.00 88.38 250 GLU A O 1
ATOM 1942 N N . SER A 1 251 ? 26.969 15.297 35.149 1.00 90.44 251 SER A N 1
ATOM 1943 C CA . SER A 1 251 ? 27.292 15.534 36.560 1.00 90.44 251 SER A CA 1
ATOM 1944 C C . SER A 1 251 ? 27.150 14.271 37.417 1.00 90.44 251 SER A C 1
ATOM 1946 O O . SER A 1 251 ? 27.926 14.089 38.359 1.00 90.44 251 SER A O 1
ATOM 1948 N N . LEU A 1 252 ? 26.166 13.416 37.134 1.00 87.88 252 LEU A N 1
ATOM 1949 C CA . LEU A 1 252 ? 25.948 12.162 37.851 1.00 87.88 252 LEU A CA 1
ATOM 1950 C C . LEU A 1 252 ? 27.061 11.156 37.542 1.00 87.88 252 LEU A C 1
ATOM 1952 O O . LEU A 1 252 ? 27.593 10.538 38.463 1.00 87.88 252 LEU A O 1
ATOM 1956 N N . GLU A 1 253 ? 27.467 11.044 36.279 1.00 89.69 253 GLU A N 1
ATOM 1957 C CA . GLU A 1 253 ? 28.577 10.190 35.853 1.00 89.69 253 GLU A CA 1
ATOM 1958 C C . GLU A 1 253 ? 29.904 10.640 36.487 1.00 89.69 253 GLU A C 1
ATOM 1960 O O . GLU A 1 253 ? 30.645 9.828 37.054 1.00 89.69 253 GLU A O 1
ATOM 1965 N N . ALA A 1 254 ? 30.170 11.951 36.503 1.00 91.12 254 ALA A N 1
ATOM 1966 C CA . ALA A 1 254 ? 31.331 12.513 37.189 1.00 91.12 254 ALA A CA 1
ATOM 1967 C C . ALA A 1 254 ? 31.314 12.223 38.703 1.00 91.12 254 ALA A C 1
ATOM 1969 O O . ALA A 1 254 ? 32.352 11.893 39.288 1.00 91.12 254 ALA A O 1
ATOM 1970 N N . ALA A 1 255 ? 30.142 12.307 39.343 1.00 90.56 255 ALA A N 1
ATOM 1971 C CA . ALA A 1 255 ? 29.981 11.966 40.754 1.00 90.56 255 ALA A CA 1
ATOM 1972 C C . ALA A 1 255 ? 30.210 10.467 41.013 1.00 90.56 255 ALA A C 1
ATOM 1974 O O . ALA A 1 255 ? 30.949 10.123 41.935 1.00 90.56 255 ALA A O 1
ATOM 1975 N N . MET A 1 256 ? 29.661 9.579 40.176 1.00 90.56 256 MET A N 1
ATOM 1976 C CA . MET A 1 256 ? 29.856 8.126 40.277 1.00 90.56 256 MET A CA 1
ATOM 1977 C C . MET A 1 256 ? 31.330 7.735 40.161 1.00 90.56 256 MET A C 1
ATOM 1979 O O . MET A 1 256 ? 31.826 6.948 40.972 1.00 90.56 256 MET A O 1
ATOM 1983 N N . LYS A 1 257 ? 32.055 8.325 39.204 1.00 91.75 257 LYS A N 1
ATOM 1984 C CA . LYS A 1 257 ? 33.498 8.104 39.055 1.00 91.75 257 LYS A CA 1
ATOM 1985 C C . LYS A 1 257 ? 34.260 8.513 40.318 1.00 91.75 257 LYS A C 1
ATOM 1987 O O . LYS A 1 257 ? 35.097 7.756 40.805 1.00 91.75 257 LYS A O 1
ATOM 1992 N N . ARG A 1 258 ? 33.926 9.671 40.894 1.00 92.31 258 ARG A N 1
ATOM 1993 C CA . ARG A 1 258 ? 34.548 10.152 42.134 1.00 92.31 258 ARG A CA 1
ATOM 1994 C C . ARG A 1 258 ? 34.253 9.241 43.327 1.00 92.31 258 ARG A C 1
ATOM 1996 O O . ARG A 1 258 ? 35.128 9.027 44.162 1.00 92.31 258 ARG A O 1
ATOM 2003 N N . THR A 1 259 ? 33.046 8.685 43.409 1.00 89.75 259 THR A N 1
ATOM 2004 C CA . THR A 1 259 ? 32.688 7.709 44.447 1.00 89.75 259 THR A CA 1
ATOM 2005 C C . THR A 1 259 ? 33.493 6.418 44.308 1.00 89.75 259 THR A C 1
ATOM 2007 O O . THR A 1 259 ? 33.982 5.911 45.314 1.00 89.75 259 THR A O 1
ATOM 2010 N N . LEU A 1 260 ? 33.693 5.915 43.084 1.00 91.25 260 LEU A N 1
ATOM 2011 C CA . LEU A 1 260 ? 34.543 4.747 42.821 1.00 91.25 260 LEU A CA 1
ATOM 2012 C C . LEU A 1 260 ? 36.007 4.991 43.219 1.00 91.25 260 LEU A C 1
ATOM 2014 O O . LEU A 1 260 ? 36.612 4.144 43.873 1.00 91.25 260 LEU A O 1
ATOM 2018 N N . GLU A 1 261 ? 36.562 6.157 42.880 1.00 92.00 261 GLU A N 1
ATOM 2019 C CA . GLU A 1 261 ? 37.926 6.543 43.271 1.00 92.00 261 GLU A CA 1
ATOM 2020 C C . GLU A 1 261 ? 38.082 6.624 44.799 1.00 92.00 261 GLU A C 1
ATOM 2022 O O . GLU A 1 261 ? 39.042 6.089 45.360 1.00 92.00 261 GLU A O 1
ATOM 2027 N N . LEU A 1 262 ? 37.115 7.238 45.492 1.00 90.88 262 LEU A N 1
ATOM 2028 C CA . LEU A 1 262 ? 37.102 7.297 46.955 1.00 90.88 262 LEU A CA 1
ATOM 2029 C C . LEU A 1 262 ? 36.983 5.905 47.584 1.00 90.88 262 LEU A C 1
ATOM 2031 O O . LEU A 1 262 ? 37.673 5.631 48.564 1.00 90.88 262 LEU A O 1
ATOM 2035 N N . GLN A 1 263 ? 36.158 5.021 47.019 1.00 89.62 263 GLN A N 1
ATOM 2036 C CA . GLN A 1 263 ? 36.014 3.651 47.508 1.00 89.62 263 GLN A CA 1
ATOM 2037 C C . GLN A 1 263 ? 37.330 2.872 47.384 1.00 89.62 263 GLN A C 1
ATOM 2039 O O . GLN A 1 263 ? 37.767 2.259 48.356 1.00 89.62 263 GLN A O 1
ATOM 2044 N N . ALA A 1 264 ? 38.018 2.980 46.244 1.00 91.88 264 ALA A N 1
ATOM 2045 C CA . ALA A 1 264 ? 39.326 2.355 46.048 1.00 91.88 264 ALA A CA 1
ATOM 2046 C C . ALA A 1 264 ? 40.370 2.858 47.063 1.00 91.88 264 ALA A C 1
ATOM 2048 O O . ALA A 1 264 ? 41.175 2.084 47.582 1.00 91.88 264 ALA A O 1
ATOM 2049 N N . MET A 1 265 ? 40.334 4.152 47.392 1.00 92.19 265 MET A N 1
ATOM 2050 C CA . MET A 1 265 ? 41.231 4.756 48.377 1.00 92.19 265 MET A CA 1
ATOM 2051 C C . MET A 1 265 ? 40.908 4.310 49.814 1.00 92.19 265 MET A C 1
ATOM 2053 O O . MET A 1 265 ? 41.820 4.074 50.606 1.00 92.19 265 MET A O 1
ATOM 2057 N N . VAL A 1 266 ? 39.624 4.137 50.150 1.00 91.62 266 VAL A N 1
ATOM 2058 C CA . VAL A 1 266 ? 39.193 3.553 51.433 1.00 91.62 266 VAL A CA 1
ATOM 2059 C C . VAL A 1 266 ? 39.672 2.108 51.564 1.00 91.62 266 VAL A C 1
ATOM 2061 O O . VAL A 1 266 ? 40.210 1.746 52.611 1.00 91.62 266 VAL A O 1
ATOM 2064 N N . ASP A 1 267 ? 39.533 1.301 50.513 1.00 90.75 267 ASP A N 1
ATOM 2065 C CA . ASP A 1 267 ? 39.961 -0.100 50.522 1.00 90.75 267 ASP A CA 1
ATOM 2066 C C . ASP A 1 267 ? 41.488 -0.227 50.658 1.00 90.75 267 ASP A C 1
ATOM 2068 O O . ASP A 1 267 ? 41.974 -1.043 51.446 1.00 90.75 267 ASP A O 1
ATOM 2072 N N . ALA A 1 268 ? 42.252 0.639 49.981 1.00 90.50 268 ALA A N 1
ATOM 2073 C CA . ALA A 1 268 ? 43.707 0.713 50.122 1.00 90.50 268 ALA A CA 1
ATOM 2074 C C . ALA A 1 268 ? 44.135 1.090 51.552 1.00 90.50 268 ALA A C 1
ATOM 2076 O O . ALA A 1 268 ? 44.955 0.395 52.157 1.00 90.50 268 ALA A O 1
ATOM 2077 N N . ASN A 1 269 ? 43.527 2.133 52.128 1.00 88.06 269 ASN A N 1
ATOM 2078 C CA . ASN A 1 269 ? 43.807 2.553 53.504 1.00 88.06 269 ASN A CA 1
ATOM 2079 C C . ASN A 1 269 ? 43.448 1.458 54.521 1.00 88.06 269 ASN A C 1
ATOM 2081 O O . ASN A 1 269 ? 44.140 1.278 55.525 1.00 88.06 269 ASN A O 1
ATOM 2085 N N . LYS A 1 270 ? 42.371 0.704 54.273 1.00 90.94 270 LYS A N 1
ATOM 2086 C CA . LYS A 1 270 ? 41.955 -0.412 55.129 1.00 90.94 270 LYS A CA 1
ATOM 2087 C C . LYS A 1 270 ? 42.964 -1.561 55.084 1.00 90.94 270 LYS A C 1
ATOM 2089 O O . LYS A 1 270 ? 43.332 -2.075 56.138 1.00 90.94 270 LYS A O 1
ATOM 2094 N N . ALA A 1 271 ? 43.464 -1.905 53.897 1.00 88.56 271 ALA A N 1
ATOM 2095 C CA . ALA A 1 271 ? 44.507 -2.916 53.731 1.00 88.56 271 ALA A CA 1
ATOM 2096 C C . ALA A 1 271 ? 45.817 -2.518 54.434 1.00 88.56 271 ALA A C 1
ATOM 2098 O O . ALA A 1 271 ? 46.446 -3.346 55.097 1.00 88.56 271 ALA A O 1
ATOM 2099 N N . GLU A 1 272 ? 46.211 -1.245 54.345 1.00 89.62 272 GLU A N 1
ATOM 2100 C CA . GLU A 1 272 ? 47.384 -0.723 55.051 1.00 89.62 272 GLU A CA 1
ATOM 2101 C C . GLU A 1 272 ? 47.196 -0.765 56.576 1.00 89.62 272 GLU A C 1
ATOM 2103 O O . GLU A 1 272 ? 48.078 -1.222 57.308 1.00 89.62 272 GLU A O 1
ATOM 2108 N N . MET A 1 273 ? 46.011 -0.389 57.065 1.00 86.56 273 MET A N 1
ATOM 2109 C CA . MET A 1 273 ? 45.653 -0.513 58.477 1.00 86.56 273 MET A CA 1
ATOM 2110 C C . MET A 1 273 ? 45.702 -1.957 58.988 1.00 86.56 273 MET A C 1
ATOM 2112 O O . MET A 1 273 ? 46.167 -2.194 60.106 1.00 86.56 273 MET A O 1
ATOM 2116 N N . ASP A 1 274 ? 45.225 -2.921 58.205 1.00 87.12 274 ASP A N 1
ATOM 2117 C CA . ASP A 1 274 ? 45.250 -4.334 58.587 1.00 87.12 274 ASP A CA 1
ATOM 2118 C C . ASP A 1 274 ? 46.683 -4.888 58.598 1.00 87.12 274 ASP A C 1
ATOM 2120 O O . ASP A 1 274 ? 47.045 -5.636 59.512 1.00 87.12 274 ASP A O 1
ATOM 2124 N N . LYS A 1 275 ? 47.540 -4.438 57.672 1.00 86.25 275 LYS A N 1
ATOM 2125 C CA . LYS A 1 275 ? 48.975 -4.754 57.677 1.00 86.25 275 LYS A CA 1
ATOM 2126 C C . LYS A 1 275 ? 49.676 -4.207 58.925 1.00 86.25 275 LYS A C 1
ATOM 2128 O O . LYS A 1 275 ? 50.354 -4.962 59.621 1.00 86.25 275 LYS A O 1
ATOM 2133 N N . LEU A 1 276 ? 49.454 -2.936 59.267 1.00 86.75 276 LEU A N 1
ATOM 2134 C CA . LEU A 1 276 ? 50.022 -2.317 60.473 1.00 86.75 276 LEU A CA 1
ATOM 2135 C C . LEU A 1 276 ? 49.529 -2.999 61.762 1.00 86.75 276 LEU A C 1
ATOM 2137 O O . LEU A 1 276 ? 50.301 -3.191 62.704 1.00 86.75 276 LEU A O 1
ATOM 2141 N N . LYS A 1 277 ? 48.258 -3.424 61.818 1.00 84.44 277 LYS A N 1
ATOM 2142 C CA . LYS A 1 277 ? 47.733 -4.222 62.942 1.00 84.44 277 LYS A CA 1
ATOM 2143 C C . LYS A 1 277 ? 48.411 -5.587 63.051 1.00 84.44 277 LYS A C 1
ATOM 2145 O O . LYS A 1 277 ? 48.700 -6.020 64.168 1.00 84.44 277 LYS A O 1
ATOM 2150 N N . ALA A 1 278 ? 48.661 -6.260 61.927 1.00 79.19 278 ALA A N 1
ATOM 2151 C CA . ALA A 1 278 ? 49.354 -7.545 61.905 1.00 79.19 278 ALA A CA 1
ATOM 2152 C C . ALA A 1 278 ? 50.811 -7.411 62.383 1.00 79.19 278 ALA A C 1
ATOM 2154 O O . ALA A 1 278 ? 51.256 -8.207 63.208 1.00 79.19 278 ALA A O 1
ATOM 2155 N N . GLU A 1 279 ? 51.520 -6.366 61.951 1.00 78.88 279 GLU A N 1
ATOM 2156 C CA . GLU A 1 279 ? 52.879 -6.043 62.415 1.00 78.88 279 GLU A CA 1
ATOM 2157 C C . GLU A 1 279 ? 52.919 -5.711 63.920 1.00 78.88 279 GLU A C 1
ATOM 2159 O O . GLU A 1 279 ? 53.820 -6.140 64.643 1.00 78.88 279 GLU A O 1
ATOM 2164 N N . LEU A 1 280 ? 51.900 -5.022 64.443 1.00 74.44 280 LEU A N 1
ATOM 2165 C CA . LEU A 1 280 ? 51.776 -4.771 65.882 1.00 74.44 280 LEU A CA 1
ATOM 2166 C C . LEU A 1 280 ? 51.500 -6.060 66.683 1.00 74.44 280 LEU A C 1
ATOM 2168 O O . LEU A 1 280 ? 51.962 -6.202 67.820 1.00 74.44 280 LEU A O 1
ATOM 2172 N N . ALA A 1 281 ? 50.744 -7.004 66.116 1.00 72.44 281 ALA A N 1
ATOM 2173 C CA . ALA A 1 281 ? 50.454 -8.292 66.744 1.00 72.44 281 ALA A CA 1
ATOM 2174 C C . ALA A 1 281 ? 51.691 -9.205 66.790 1.00 72.44 281 ALA A C 1
ATOM 2176 O O . ALA A 1 281 ? 51.964 -9.819 67.825 1.00 72.44 281 ALA A O 1
ATOM 2177 N N . THR A 1 282 ? 52.486 -9.246 65.717 1.00 68.75 282 THR A N 1
ATOM 2178 C CA . THR A 1 282 ? 53.737 -10.021 65.678 1.00 68.75 282 THR A CA 1
ATOM 2179 C C . THR A 1 282 ? 54.790 -9.437 66.620 1.00 68.75 282 THR A C 1
ATOM 2181 O O . THR A 1 282 ? 55.413 -10.199 67.365 1.00 68.75 282 THR A O 1
ATOM 2184 N N . ALA A 1 283 ? 54.903 -8.106 66.713 1.00 63.06 283 ALA A N 1
ATOM 2185 C CA . ALA A 1 283 ? 55.776 -7.425 67.674 1.00 63.06 283 ALA A CA 1
ATOM 2186 C C . ALA A 1 283 ? 55.422 -7.724 69.148 1.00 63.06 283 ALA A C 1
ATOM 2188 O O . ALA A 1 283 ? 56.312 -7.797 69.995 1.00 63.06 283 ALA A O 1
ATOM 2189 N N . LYS A 1 284 ? 54.141 -7.963 69.473 1.00 59.69 284 LYS A N 1
ATOM 2190 C CA . LYS A 1 284 ? 53.722 -8.406 70.819 1.00 59.69 284 LYS A CA 1
ATOM 2191 C C . LYS A 1 284 ? 54.068 -9.872 71.120 1.00 59.69 284 LYS A C 1
ATOM 2193 O O . LYS A 1 284 ? 54.218 -10.208 72.293 1.00 59.69 284 LYS A O 1
ATOM 2198 N N . SER A 1 285 ? 54.208 -10.727 70.100 1.00 56.91 285 SER A N 1
ATOM 2199 C CA . SER A 1 285 ? 54.523 -12.160 70.260 1.00 56.91 285 SER A CA 1
ATOM 2200 C C . SER A 1 285 ? 56.022 -12.461 70.422 1.00 56.91 285 SER A C 1
ATOM 2202 O O . SER A 1 285 ? 56.387 -13.485 70.992 1.00 56.91 285 SER A O 1
ATOM 2204 N N . 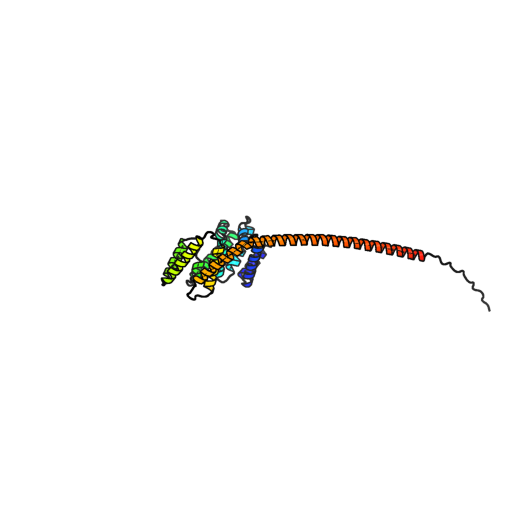ALA A 1 286 ? 56.902 -11.549 69.996 1.00 53.19 286 ALA A N 1
ATOM 2205 C CA . ALA A 1 286 ? 58.358 -11.710 70.038 1.00 53.19 286 ALA A CA 1
ATOM 2206 C C . ALA A 1 286 ? 58.993 -11.354 71.404 1.00 53.19 286 ALA A C 1
ATOM 2208 O O . ALA A 1 286 ? 60.077 -10.774 71.460 1.00 53.19 286 ALA A O 1
ATOM 2209 N N . LYS A 1 287 ? 58.341 -11.699 72.524 1.00 50.97 287 LYS A N 1
ATOM 2210 C CA . LYS A 1 287 ? 58.996 -11.757 73.846 1.00 50.97 287 LYS A CA 1
ATOM 2211 C C . LYS A 1 287 ? 59.406 -13.212 74.130 1.00 50.97 287 LYS A C 1
ATOM 2213 O O . LYS A 1 287 ? 58.516 -14.029 74.353 1.00 50.97 287 LYS A O 1
ATOM 2218 N N . PRO A 1 288 ? 60.705 -13.569 74.149 1.00 48.41 288 PRO A N 1
ATOM 2219 C CA . PRO A 1 288 ? 61.136 -14.940 74.419 1.00 48.41 288 PRO A CA 1
ATOM 2220 C C . PRO A 1 288 ? 60.897 -15.323 75.886 1.00 48.41 288 PRO A C 1
ATOM 2222 O O . PRO A 1 288 ? 61.491 -14.742 76.795 1.00 48.41 288 PRO A O 1
ATOM 2225 N N . GLY A 1 289 ? 60.029 -16.310 76.114 1.00 50.41 289 GLY A N 1
ATOM 2226 C CA . GLY A 1 289 ? 59.889 -16.999 77.395 1.00 50.41 289 GLY A CA 1
ATOM 2227 C C . GLY A 1 289 ? 61.052 -17.969 77.608 1.00 50.41 289 GLY A C 1
ATOM 2228 O O . GLY A 1 289 ? 61.280 -18.859 76.794 1.00 50.41 289 GLY A O 1
ATOM 2229 N N . LEU A 1 290 ? 61.795 -17.763 78.694 1.00 47.34 290 LEU A N 1
ATOM 2230 C CA . LEU A 1 290 ? 62.882 -18.621 79.170 1.00 47.34 290 LEU A CA 1
ATOM 2231 C C . LEU A 1 290 ? 62.395 -20.060 79.420 1.00 47.34 290 LEU A C 1
ATOM 2233 O O . LEU A 1 290 ? 61.399 -20.271 80.111 1.00 47.34 290 LEU A O 1
ATOM 2237 N N . ALA A 1 291 ? 63.127 -21.045 78.894 1.00 50.31 291 ALA A N 1
ATOM 2238 C CA . ALA A 1 291 ? 62.918 -22.460 79.189 1.00 50.31 291 ALA A CA 1
ATOM 2239 C C . ALA A 1 291 ? 63.277 -22.780 80.661 1.00 50.31 291 ALA A C 1
ATOM 2241 O O . ALA A 1 291 ? 64.314 -22.311 81.140 1.00 50.31 291 ALA A O 1
ATOM 2242 N N . PRO A 1 292 ? 62.465 -23.571 81.389 1.00 53.84 292 PRO A N 1
ATOM 2243 C CA . PRO A 1 292 ? 62.769 -23.984 82.759 1.00 53.84 292 PRO A CA 1
ATOM 2244 C C . PRO A 1 292 ? 63.754 -25.179 82.805 1.00 53.84 292 PRO A C 1
ATOM 2246 O O . PRO A 1 292 ? 63.767 -25.995 81.881 1.00 53.84 292 PRO A O 1
ATOM 2249 N N . PRO A 1 293 ? 64.582 -25.308 83.863 1.00 57.50 293 PRO A N 1
ATOM 2250 C CA . PRO A 1 293 ? 65.606 -26.353 83.985 1.00 57.50 293 PRO A CA 1
ATOM 2251 C C . PRO A 1 293 ? 65.036 -27.720 84.432 1.00 57.50 293 PRO A C 1
ATOM 2253 O O . PRO A 1 293 ? 63.947 -27.771 85.009 1.00 57.50 293 PRO A O 1
ATOM 2256 N N . PRO A 1 294 ? 65.765 -28.836 84.205 1.00 54.66 294 PRO A N 1
ATOM 2257 C CA . PRO A 1 294 ? 65.295 -30.187 84.509 1.00 54.66 294 PRO A CA 1
ATOM 2258 C C . PRO A 1 294 ? 65.444 -30.541 86.001 1.00 54.66 294 PRO A C 1
ATOM 2260 O O . PRO A 1 294 ? 66.437 -30.194 86.639 1.00 54.66 294 PRO A O 1
ATOM 2263 N N . LEU A 1 295 ? 64.464 -31.274 86.540 1.00 50.75 295 LEU A N 1
ATOM 2264 C CA . LEU A 1 295 ? 64.463 -31.845 87.895 1.00 50.75 295 LEU A CA 1
ATOM 2265 C C . LEU A 1 295 ? 64.936 -33.317 87.882 1.00 50.75 295 LEU A C 1
ATOM 2267 O O . LEU A 1 295 ? 64.658 -34.026 86.913 1.00 50.75 295 LEU A O 1
ATOM 2271 N N . PRO A 1 296 ? 65.623 -33.798 88.938 1.00 49.66 296 PRO A N 1
ATOM 2272 C CA . PRO A 1 296 ? 66.282 -35.102 88.959 1.00 49.66 296 PRO A CA 1
ATOM 2273 C C . PRO A 1 296 ? 65.388 -36.216 89.531 1.00 49.66 296 PRO A C 1
ATOM 2275 O O . PRO A 1 296 ? 64.731 -36.043 90.557 1.00 49.66 296 PRO A O 1
ATOM 2278 N N . SER A 1 297 ? 65.417 -37.393 88.904 1.00 45.50 297 SER A N 1
ATOM 2279 C CA . SER A 1 297 ? 64.827 -38.634 89.414 1.00 45.50 297 SER A CA 1
ATOM 2280 C C . SER A 1 297 ? 65.844 -39.397 90.269 1.00 45.50 297 SER A C 1
ATOM 2282 O O . SER A 1 297 ? 66.817 -39.957 89.767 1.00 45.50 297 SER A O 1
ATOM 2284 N N . GLY A 1 298 ? 65.620 -39.409 91.582 1.00 43.41 298 GLY A N 1
ATOM 2285 C CA . GLY A 1 298 ? 66.376 -40.212 92.537 1.00 43.41 298 GLY A CA 1
ATOM 2286 C C . GLY A 1 298 ? 65.599 -41.446 92.991 1.00 43.41 298 GLY A C 1
ATOM 2287 O O . GLY A 1 298 ? 64.440 -41.336 93.375 1.00 43.41 298 GLY A O 1
ATOM 2288 N N . GLY A 1 299 ? 66.295 -42.585 93.016 1.00 39.91 299 GLY A N 1
ATOM 2289 C CA . GLY A 1 299 ? 66.201 -43.550 94.113 1.00 39.91 299 GLY A CA 1
ATOM 2290 C C . GLY A 1 299 ? 65.186 -44.684 93.980 1.00 39.91 299 GLY A C 1
ATOM 2291 O O . GLY A 1 299 ? 64.064 -44.586 94.459 1.00 39.91 299 GLY A O 1
ATOM 2292 N N . THR A 1 300 ? 65.644 -45.816 93.450 1.00 40.56 300 THR A N 1
ATOM 2293 C CA . THR A 1 300 ? 65.133 -47.151 93.792 1.00 40.56 300 THR A CA 1
ATOM 2294 C C . THR A 1 300 ? 65.872 -47.731 94.999 1.00 40.56 300 THR A C 1
ATOM 2296 O O . THR A 1 300 ? 67.092 -47.576 95.072 1.00 40.56 300 THR A O 1
ATOM 2299 N N . ALA A 1 301 ? 65.124 -48.506 95.799 1.00 40.66 301 ALA A N 1
ATOM 2300 C CA . ALA A 1 301 ? 65.494 -49.685 96.609 1.00 40.66 301 ALA A CA 1
ATOM 2301 C C . ALA A 1 301 ? 65.258 -49.534 98.125 1.00 40.66 301 ALA A C 1
ATOM 2303 O O . ALA A 1 301 ? 65.452 -48.444 98.661 1.00 40.66 301 ALA A O 1
ATOM 2304 N N . PRO A 1 302 ? 65.054 -50.647 98.850 1.00 57.34 302 PRO A N 1
ATOM 2305 C CA . PRO A 1 302 ? 64.232 -51.829 98.565 1.00 57.34 302 PRO A CA 1
ATOM 2306 C C . PRO A 1 302 ? 63.044 -51.973 99.537 1.00 57.34 302 PRO A C 1
ATOM 2308 O O . PRO A 1 302 ? 63.057 -51.345 100.620 1.00 57.34 302 PRO A O 1
#

Radius of gyration: 40.52 Å; chains: 1; bounding box: 103×85×123 Å

pLDDT: mean 73.34, std 16.58, range [39.72, 96.31]

InterPro domains:
  IPR010472 Formin, FH3 domain [PF06367] (20-190)
  IPR010472 Formin, FH3 domain [SM01139] (18-230)
  IPR011989 Armadillo-like helical [G3DSA:1.25.10.10] (3-125)
  IPR016024 Armadillo-type fold [SSF48371] (5-185)

Organism: Chrysotila carterae (NCBI:txid13221)

Secondary structure (DSSP, 8-state):
-HHHHHHHHHHHHHH-HHHHHHHHHHHHHHHHHH-SSTT--TTHHHHHHTTSS-HHHHHHHHHHHHHHHHS-S-HHHHHHHHHHHHTTTHHHHHHHH--TT--HHHHHHHHHHHHHHHHHHHHHHS---HHHHHHT--TT-HHHHHHHHHHHHHHS--HHHHHHHHHHHHHHHHHHHSS---HHHHHHHHHHHHHHHHT---S---HHHHHHHHHHHHHHHHHHTTHHHHHHHHHHHHHHHHHHHHHHHHHHHHHHHHHHHHHHHHHHHHHHHHHHHHHHHHHHH--PPPPPPPPP------

Foldseek 3Di:
DLVVVLVVLLCLLAPDPVSLVVSQVVLVVVQCVPDPDPDGQSCLVLLVQLVDPDPVRNLRSLSNLLSSLNRDPDLVSSLVSVVSCVVNVVVVSLVVVDDPVDDSSNVSVVSVVVVVVVSVVVLVVPDPDVVSVVSPDDPPDPVSVVVVLVVVVVVPPDPVVNVVVVVVVVVVVVVVVPPDPDVVVVVVVVVVVVVVVVVPDDPDPPVVVVVVVVVVVVVVVVVVVCVVVVVVVVVVVVVVVVVVVVVVVVVVVVVVVVVVVVVVVVVVVVVVVVVVVVVVVVVVVPDDDDDDDDDDDDDDDD